Protein AF-A0A7S0RAY7-F1 (afdb_monomer)

Structure (mmCIF, N/CA/C/O backbone):
data_AF-A0A7S0RAY7-F1
#
_entry.id   AF-A0A7S0RAY7-F1
#
loop_
_atom_site.group_PDB
_atom_site.id
_atom_site.type_symbol
_atom_site.label_atom_id
_atom_site.label_alt_id
_atom_site.label_comp_id
_atom_site.label_asym_id
_atom_site.label_entity_id
_atom_site.label_seq_id
_atom_site.pdbx_PDB_ins_code
_atom_site.Cartn_x
_atom_site.Cartn_y
_atom_site.Cartn_z
_atom_site.occupancy
_atom_site.B_iso_or_equiv
_atom_site.auth_seq_id
_atom_site.auth_comp_id
_atom_site.auth_asym_id
_atom_site.auth_atom_id
_atom_site.pdbx_PDB_model_num
ATOM 1 N N . GLY A 1 1 ? -8.562 15.386 4.042 1.00 76.25 1 GLY A N 1
ATOM 2 C CA . GLY A 1 1 ? -8.161 14.628 5.245 1.00 76.25 1 GLY A CA 1
ATOM 3 C C . GLY A 1 1 ? -8.733 13.225 5.187 1.00 76.25 1 GLY A C 1
ATOM 4 O O . GLY A 1 1 ? -9.331 12.887 4.173 1.00 76.25 1 GLY A O 1
ATOM 5 N N . LEU A 1 2 ? -8.539 12.432 6.242 1.00 87.31 2 LEU A N 1
ATOM 6 C CA . LEU A 1 2 ? -9.214 11.147 6.458 1.00 87.31 2 LEU A CA 1
ATOM 7 C C . LEU A 1 2 ? -10.083 11.242 7.711 1.00 87.31 2 LEU A C 1
ATOM 9 O O . LEU A 1 2 ? -9.710 11.943 8.651 1.00 87.31 2 LEU A O 1
ATOM 13 N N . LEU A 1 3 ? -11.210 10.535 7.711 1.00 88.69 3 LEU A N 1
ATOM 14 C CA . LEU A 1 3 ? -12.043 10.339 8.892 1.00 88.69 3 LEU A CA 1
ATOM 15 C C . LEU A 1 3 ? -11.768 8.942 9.449 1.00 88.69 3 LEU A C 1
ATOM 17 O O . LEU A 1 3 ? -11.933 7.959 8.731 1.00 88.69 3 LEU A O 1
ATOM 21 N N . TRP A 1 4 ? -11.367 8.876 10.716 1.00 89.62 4 TRP A N 1
ATOM 22 C CA . TRP A 1 4 ? -11.160 7.626 11.441 1.00 89.62 4 TRP A CA 1
ATOM 23 C C . TRP A 1 4 ? -12.366 7.343 12.327 1.00 89.62 4 TRP A C 1
ATOM 25 O O . TRP A 1 4 ? -12.906 8.252 12.958 1.00 89.62 4 TRP A O 1
ATOM 35 N N . ILE A 1 5 ? -12.792 6.084 12.353 1.00 89.62 5 ILE A N 1
ATOM 36 C CA . ILE A 1 5 ? -13.942 5.618 13.126 1.00 89.62 5 ILE A CA 1
ATOM 37 C C . ILE A 1 5 ? -13.470 4.434 13.958 1.00 89.62 5 ILE A C 1
ATOM 39 O O . ILE A 1 5 ? -12.805 3.550 13.426 1.00 89.62 5 ILE A O 1
ATOM 43 N N . TRP A 1 6 ? -13.828 4.417 15.241 1.00 90.50 6 TRP A N 1
ATOM 44 C CA . TRP A 1 6 ? -13.665 3.250 16.104 1.00 90.50 6 TRP A CA 1
ATOM 45 C C . TRP A 1 6 ? -14.938 2.395 16.020 1.00 90.50 6 TRP A C 1
ATOM 47 O O . TRP A 1 6 ? -15.969 2.814 16.548 1.00 90.50 6 TRP A O 1
ATOM 57 N N . PRO A 1 7 ? -14.928 1.243 15.325 1.00 88.00 7 PRO A N 1
ATOM 58 C CA . PRO A 1 7 ? -16.149 0.520 14.973 1.00 88.00 7 PRO A CA 1
ATOM 59 C C . PRO A 1 7 ? -16.568 -0.497 16.047 1.00 88.00 7 PRO A C 1
ATOM 61 O O . PRO A 1 7 ? -17.152 -1.530 15.731 1.00 88.00 7 PRO A O 1
ATOM 64 N N . GLU A 1 8 ? -16.258 -0.231 17.315 1.00 89.44 8 GLU A N 1
ATOM 65 C CA . GLU A 1 8 ? -16.590 -1.117 18.429 1.00 89.44 8 GLU A CA 1
ATOM 66 C C . GLU A 1 8 ? -17.695 -0.491 19.294 1.00 89.44 8 GLU A C 1
ATOM 68 O O . GLU A 1 8 ? -17.523 0.624 19.794 1.00 89.44 8 GLU A O 1
ATOM 73 N N . PRO A 1 9 ? -18.832 -1.179 19.490 1.00 86.31 9 PRO A N 1
ATOM 74 C CA . PRO A 1 9 ? -19.931 -0.682 20.307 1.00 86.31 9 PRO A CA 1
ATOM 75 C C . PRO A 1 9 ? -19.810 -1.148 21.770 1.00 86.31 9 PRO A C 1
ATOM 77 O O . PRO A 1 9 ? -20.756 -1.715 22.317 1.00 86.31 9 PRO A O 1
ATOM 80 N N . ALA A 1 10 ? -18.661 -0.939 22.421 1.00 91.56 10 ALA A N 1
ATOM 81 C CA . ALA A 1 10 ? -18.489 -1.235 23.845 1.00 91.56 10 ALA A CA 1
ATOM 82 C C . ALA A 1 10 ? -18.584 0.043 24.695 1.00 91.56 10 ALA A C 1
ATOM 84 O O . ALA A 1 10 ? -18.244 1.141 24.257 1.00 91.56 10 ALA A O 1
ATOM 85 N N . ALA A 1 11 ? -19.007 -0.093 25.957 1.00 90.12 11 ALA A N 1
ATOM 86 C CA . ALA A 1 11 ? -19.141 1.046 26.875 1.00 90.12 11 ALA A CA 1
ATOM 87 C C . ALA A 1 11 ? -17.826 1.835 27.052 1.00 90.12 11 ALA A C 1
ATOM 89 O O . ALA A 1 11 ? -17.847 3.037 27.303 1.00 90.12 11 ALA A O 1
ATOM 90 N N . GLN A 1 12 ? -16.683 1.161 26.899 1.00 91.00 12 GLN A N 1
ATOM 91 C CA . GLN A 1 12 ? -15.349 1.749 27.037 1.00 91.00 12 GLN A CA 1
ATOM 92 C C . GLN A 1 12 ? -14.777 2.270 25.707 1.00 91.00 12 GLN A C 1
ATOM 94 O O . GLN A 1 12 ? -13.745 2.939 25.713 1.00 91.00 12 GLN A O 1
ATOM 99 N N . SER A 1 13 ? -15.437 2.019 24.571 1.00 91.94 13 SER A N 1
ATOM 100 C CA . SER A 1 13 ? -14.885 2.288 23.239 1.00 91.94 13 SER A CA 1
ATOM 101 C C . SER A 1 13 ? -14.572 3.761 22.998 1.00 91.94 13 SER A C 1
ATOM 103 O O . SER A 1 13 ? -13.572 4.059 22.363 1.00 91.94 13 SER A O 1
ATOM 105 N N . ALA A 1 14 ? -15.354 4.696 23.548 1.00 89.75 14 ALA A N 1
ATOM 106 C CA . ALA A 1 14 ? -15.057 6.125 23.420 1.00 89.75 14 ALA A CA 1
ATOM 107 C C . ALA A 1 14 ? -13.733 6.510 24.105 1.00 89.75 14 ALA A C 1
ATOM 109 O O . ALA A 1 14 ? -12.926 7.237 23.528 1.00 89.75 14 ALA A O 1
ATOM 110 N N . ALA A 1 15 ? -13.488 5.989 25.312 1.00 92.50 15 ALA A N 1
ATOM 111 C CA . ALA A 1 15 ? -12.253 6.242 26.047 1.00 92.50 15 ALA A CA 1
ATOM 112 C C . ALA A 1 15 ? -11.048 5.580 25.360 1.00 92.50 15 ALA A C 1
ATOM 114 O O . ALA A 1 15 ? -10.004 6.212 25.213 1.00 92.50 15 ALA A O 1
ATOM 115 N N . ILE A 1 16 ? -11.210 4.339 24.884 1.00 91.62 16 ILE A N 1
ATOM 116 C CA . ILE A 1 16 ? -10.169 3.622 24.135 1.00 91.62 16 ILE A CA 1
ATOM 117 C C . ILE A 1 16 ? -9.856 4.354 22.828 1.00 91.62 16 ILE A C 1
ATOM 119 O O . ILE A 1 16 ? -8.690 4.611 22.547 1.00 91.62 16 ILE A O 1
ATOM 123 N N . ALA A 1 17 ? -10.870 4.757 22.060 1.00 91.12 17 ALA A N 1
ATOM 124 C CA . ALA A 1 17 ? -10.696 5.499 20.814 1.00 91.12 17 ALA A CA 1
ATOM 125 C C . ALA A 1 17 ? -9.976 6.835 21.032 1.00 91.12 17 ALA A C 1
ATOM 127 O O . ALA A 1 17 ? -9.128 7.210 20.232 1.00 91.12 17 ALA A O 1
ATOM 128 N N . GLN A 1 18 ? -10.285 7.542 22.123 1.00 90.31 18 GLN A N 1
ATOM 129 C CA . GLN A 1 18 ? -9.621 8.798 22.466 1.00 90.31 18 GLN A CA 1
ATOM 130 C C . GLN A 1 18 ? -8.158 8.595 22.888 1.00 90.31 18 GLN A C 1
ATOM 132 O O . GLN A 1 18 ? -7.320 9.452 22.612 1.00 90.31 18 GLN A O 1
ATOM 137 N N . ALA A 1 19 ? -7.852 7.483 23.558 1.00 91.19 19 ALA A N 1
ATOM 138 C CA . ALA A 1 19 ? -6.495 7.132 23.970 1.00 91.19 19 ALA A CA 1
ATOM 139 C C . ALA A 1 19 ? -5.667 6.489 22.844 1.00 91.19 19 ALA A C 1
ATOM 141 O O . ALA A 1 19 ? -4.438 6.510 22.901 1.00 91.19 19 ALA A O 1
ATOM 142 N N . THR A 1 20 ? -6.321 5.914 21.833 1.00 88.00 20 THR A N 1
ATOM 143 C CA . THR A 1 20 ? -5.649 5.232 20.729 1.00 88.00 20 THR A CA 1
ATOM 144 C C . THR A 1 20 ? -5.202 6.255 19.688 1.00 88.00 20 THR A C 1
ATOM 146 O O . THR A 1 20 ? -6.042 6.950 19.110 1.00 88.00 20 THR A O 1
ATOM 149 N N . PRO A 1 21 ? -3.894 6.373 19.410 1.00 85.38 21 PRO A N 1
ATOM 150 C CA . PRO A 1 21 ? -3.426 7.251 18.352 1.00 85.38 21 PRO A CA 1
ATOM 151 C C . PRO A 1 21 ? -3.942 6.760 16.996 1.00 85.38 21 PRO A C 1
ATOM 153 O O . PRO A 1 21 ? -3.983 5.560 16.721 1.00 85.38 21 PRO A O 1
ATOM 156 N N . VAL A 1 22 ? -4.308 7.697 16.121 1.00 82.88 22 VAL A N 1
ATOM 157 C CA . VAL A 1 22 ? -4.545 7.353 14.716 1.00 82.88 22 VAL A CA 1
ATOM 158 C C . VAL A 1 22 ? -3.245 6.813 14.112 1.00 82.88 22 VAL A C 1
ATOM 160 O O . VAL A 1 22 ? -2.180 7.350 14.431 1.00 82.88 22 VAL A O 1
ATOM 163 N N . PRO A 1 23 ? -3.305 5.786 13.243 1.00 77.56 23 PRO A N 1
ATOM 164 C CA . PRO A 1 23 ? -2.115 5.249 12.598 1.00 77.56 23 PRO A CA 1
ATOM 165 C C . PRO A 1 23 ? -1.294 6.360 11.951 1.00 77.56 23 PRO A C 1
ATOM 167 O O . PRO A 1 23 ? -1.857 7.214 11.252 1.00 77.56 23 PRO A O 1
ATOM 170 N N . GLU A 1 24 ? 0.019 6.346 12.187 1.00 70.75 24 GLU A N 1
ATOM 171 C CA . GLU A 1 24 ? 0.921 7.356 11.645 1.00 70.75 24 GLU A CA 1
ATOM 172 C C . GLU A 1 24 ? 0.758 7.414 10.125 1.00 70.75 24 GLU A C 1
ATOM 174 O O . GLU A 1 24 ? 0.835 6.410 9.417 1.00 70.75 24 GLU A O 1
ATOM 179 N N . GLN A 1 25 ? 0.444 8.608 9.632 1.00 69.94 25 GLN A N 1
ATOM 180 C CA . GLN A 1 25 ? 0.327 8.863 8.209 1.00 69.94 25 GLN A CA 1
ATOM 181 C C . GLN A 1 25 ? 1.599 9.565 7.745 1.00 69.94 25 GLN A C 1
ATOM 183 O O . GLN A 1 25 ? 2.096 10.445 8.452 1.00 69.94 25 GLN A O 1
ATOM 188 N N . PRO A 1 26 ? 2.079 9.275 6.527 1.00 65.94 26 PRO A N 1
ATOM 189 C CA . PRO A 1 26 ? 3.149 10.053 5.932 1.00 65.94 26 PRO A CA 1
ATOM 190 C C . PRO A 1 26 ? 2.774 11.528 5.917 1.00 65.94 26 PRO A C 1
ATOM 192 O O . PRO A 1 26 ? 1.608 11.878 5.700 1.00 65.94 26 PRO A O 1
ATOM 195 N N .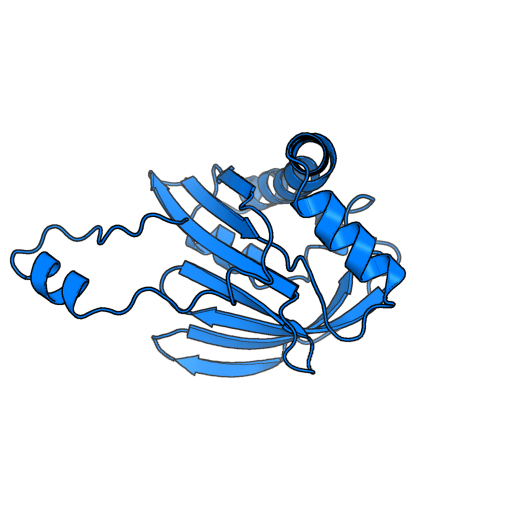 ASP A 1 27 ? 3.790 12.372 6.087 1.00 68.62 27 ASP A N 1
ATOM 196 C CA . ASP A 1 27 ? 3.701 13.825 5.997 1.00 68.62 27 ASP A CA 1
ATOM 197 C C . ASP A 1 27 ? 2.746 14.253 4.868 1.00 68.62 27 ASP A C 1
ATOM 199 O O . ASP A 1 27 ? 3.000 14.035 3.678 1.00 68.62 27 ASP A O 1
ATOM 203 N N . HIS A 1 28 ? 1.623 14.857 5.263 1.00 63.44 28 HIS A N 1
ATOM 204 C CA . HIS A 1 28 ? 0.542 15.249 4.364 1.00 63.44 28 HIS A CA 1
ATOM 205 C C . HIS A 1 28 ? 1.000 16.253 3.299 1.00 63.44 28 HIS A C 1
ATOM 207 O O . HIS A 1 28 ? 0.367 16.353 2.251 1.00 63.44 28 HIS A O 1
ATOM 213 N N . THR A 1 29 ? 2.104 16.970 3.535 1.00 62.91 29 THR A N 1
ATOM 214 C CA . THR A 1 29 ? 2.690 17.907 2.566 1.00 62.91 29 THR A CA 1
ATOM 215 C C . THR A 1 29 ? 3.449 17.200 1.440 1.00 62.91 29 THR A C 1
ATOM 217 O O . THR A 1 29 ? 3.660 17.774 0.371 1.00 62.91 29 THR A O 1
ATOM 220 N N . LYS A 1 30 ? 3.829 15.935 1.650 1.00 70.88 30 LYS A N 1
ATOM 221 C CA . LYS A 1 30 ? 4.599 15.108 0.708 1.00 70.88 30 LYS A CA 1
ATOM 222 C C . LYS A 1 30 ? 3.761 14.001 0.081 1.00 70.88 30 LYS A C 1
ATOM 224 O O . LYS A 1 30 ? 4.298 13.155 -0.636 1.00 70.88 30 LYS A O 1
ATOM 229 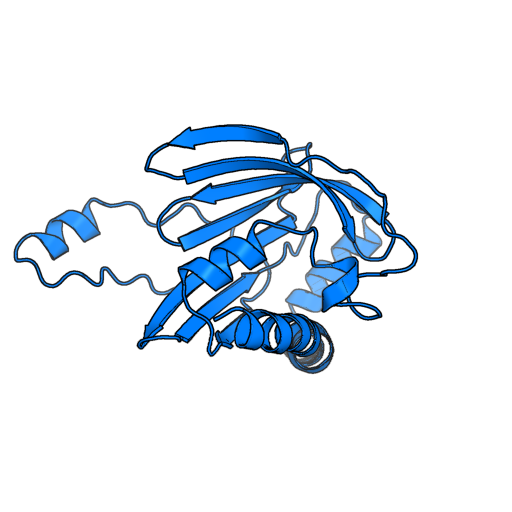N N . ARG A 1 31 ? 2.450 14.004 0.330 1.00 81.50 31 ARG A N 1
ATOM 230 C CA . ARG A 1 31 ? 1.510 12.986 -0.136 1.00 81.50 31 ARG A CA 1
ATOM 231 C C . ARG A 1 31 ? 0.456 13.578 -1.066 1.00 81.50 31 ARG A C 1
ATOM 233 O O . ARG A 1 31 ? 0.045 14.725 -0.920 1.00 81.50 31 ARG A O 1
ATOM 240 N N . GLY A 1 32 ? 0.045 12.788 -2.050 1.00 84.81 32 GLY A N 1
ATOM 241 C CA . GLY A 1 32 ? -0.962 13.160 -3.030 1.00 84.81 32 GLY A CA 1
ATOM 242 C C . GLY A 1 32 ? -2.381 13.021 -2.486 1.00 84.81 32 GLY A C 1
ATOM 243 O O . GLY A 1 32 ? -2.586 12.674 -1.314 1.00 84.81 32 GLY A O 1
ATOM 244 N N . PRO A 1 33 ? -3.388 13.262 -3.340 1.00 87.56 33 PRO A N 1
ATOM 245 C CA . PRO A 1 33 ? -4.764 12.921 -3.009 1.00 87.56 33 PRO A CA 1
ATOM 246 C C . PRO A 1 33 ? -4.914 11.415 -2.751 1.00 87.56 33 PRO A C 1
ATOM 248 O O . PRO A 1 33 ? -4.053 10.603 -3.105 1.00 87.56 33 PRO A O 1
ATOM 251 N N . TRP A 1 34 ? -6.021 11.054 -2.107 1.00 89.88 34 TRP A N 1
ATOM 252 C CA . TRP A 1 34 ? -6.413 9.661 -1.942 1.00 89.88 34 TRP A CA 1
ATOM 253 C C . TRP A 1 34 ? -7.212 9.188 -3.150 1.00 89.88 34 TRP A C 1
ATOM 255 O O . TRP A 1 34 ? -8.218 9.793 -3.518 1.00 89.88 34 TRP A O 1
ATOM 265 N N . PHE A 1 35 ? -6.790 8.066 -3.709 1.00 92.00 35 PHE A N 1
ATOM 266 C CA . PHE A 1 35 ? -7.636 7.197 -4.503 1.00 92.00 35 PHE A CA 1
ATOM 267 C C . PHE A 1 35 ? -8.437 6.302 -3.557 1.00 92.00 35 PHE A C 1
ATOM 269 O O . PHE A 1 35 ? -7.864 5.760 -2.615 1.00 92.00 35 PHE A O 1
ATOM 276 N N . ILE A 1 36 ? -9.744 6.165 -3.783 1.00 94.31 36 ILE A N 1
ATOM 277 C CA . ILE A 1 36 ? -10.638 5.383 -2.920 1.00 94.31 36 ILE A CA 1
ATOM 278 C C . ILE A 1 36 ? -11.556 4.547 -3.802 1.00 94.31 36 ILE A C 1
ATOM 280 O O . ILE A 1 36 ? -12.178 5.091 -4.717 1.00 94.31 36 ILE A O 1
ATOM 284 N N . ARG A 1 37 ? -11.665 3.248 -3.518 1.00 94.31 37 ARG A N 1
ATOM 285 C CA . ARG A 1 37 ? -12.573 2.343 -4.230 1.00 94.31 37 ARG A CA 1
ATOM 286 C C . ARG A 1 37 ? -13.065 1.221 -3.323 1.00 94.31 37 ARG A C 1
ATOM 288 O O . ARG A 1 37 ? -12.282 0.641 -2.578 1.00 94.31 37 ARG A O 1
ATOM 295 N N . ASP A 1 38 ? -14.352 0.909 -3.423 1.00 95.81 38 ASP A N 1
ATOM 296 C CA . ASP A 1 38 ? -14.927 -0.298 -2.827 1.00 95.81 38 ASP A CA 1
ATOM 297 C C . ASP A 1 38 ? -14.739 -1.476 -3.786 1.00 95.81 38 ASP A C 1
ATOM 299 O O . ASP A 1 38 ? -15.021 -1.364 -4.982 1.00 95.81 38 ASP A O 1
ATOM 303 N N . LEU A 1 39 ? -14.252 -2.593 -3.253 1.00 94.75 39 LEU A N 1
ATOM 304 C CA . LEU A 1 39 ? -13.946 -3.813 -3.986 1.00 94.75 39 LEU A CA 1
ATOM 305 C C . LEU A 1 39 ? -14.744 -4.988 -3.397 1.00 94.75 39 LEU A C 1
ATOM 307 O O . LEU A 1 39 ? -14.861 -5.076 -2.170 1.00 94.75 39 LEU A O 1
ATOM 311 N N . PRO A 1 40 ? -15.270 -5.897 -4.238 1.00 94.69 40 PRO A N 1
ATOM 312 C CA . PRO A 1 40 ? -15.915 -7.137 -3.808 1.00 94.69 40 PRO A CA 1
ATOM 313 C C . PRO A 1 40 ? -14.861 -8.191 -3.438 1.00 94.69 40 PRO A C 1
ATOM 315 O O . PRO A 1 40 ? -14.792 -9.244 -4.060 1.00 94.69 40 PRO A O 1
ATOM 318 N N . VAL A 1 41 ? -13.987 -7.842 -2.495 1.00 95.00 41 VAL A N 1
ATOM 319 C CA . VAL A 1 41 ? -12.896 -8.684 -2.000 1.00 95.00 41 VAL A CA 1
ATOM 320 C C . VAL A 1 41 ? -12.893 -8.589 -0.479 1.00 95.00 41 VAL A C 1
ATOM 322 O O . VAL A 1 41 ? -13.043 -7.497 0.093 1.00 95.00 41 VAL A O 1
ATOM 325 N N . ARG A 1 42 ? -12.735 -9.725 0.195 1.00 95.38 42 ARG A N 1
ATOM 326 C CA . ARG A 1 42 ? -12.577 -9.801 1.644 1.00 95.38 42 ARG A CA 1
ATOM 327 C C . ARG A 1 42 ? -11.336 -9.042 2.105 1.00 95.38 42 ARG A C 1
ATOM 329 O O . ARG A 1 42 ? -10.364 -8.855 1.379 1.00 95.38 42 ARG A O 1
ATOM 336 N N . PHE A 1 43 ? -11.391 -8.587 3.350 1.00 95.00 43 PHE A N 1
ATOM 337 C CA . PHE A 1 43 ? -10.343 -7.758 3.933 1.00 95.00 43 PHE A CA 1
ATOM 338 C C . PHE A 1 43 ? -8.989 -8.475 3.967 1.00 95.00 43 PHE A C 1
ATOM 340 O O . PHE A 1 43 ? -7.984 -7.905 3.555 1.00 95.00 43 PHE A O 1
ATOM 347 N N . ASP A 1 44 ? -8.979 -9.722 4.428 1.00 94.00 44 ASP A N 1
ATOM 348 C CA . ASP A 1 44 ? -7.791 -10.565 4.530 1.00 94.00 44 ASP A CA 1
ATOM 349 C C . ASP A 1 44 ? -7.171 -10.826 3.155 1.00 94.00 44 ASP A C 1
ATOM 351 O O . ASP A 1 44 ? -6.001 -10.512 2.944 1.00 94.00 44 ASP A O 1
ATOM 355 N N . THR A 1 45 ? -7.980 -11.262 2.188 1.00 95.25 45 THR A N 1
ATOM 356 C CA . THR A 1 45 ? -7.546 -11.4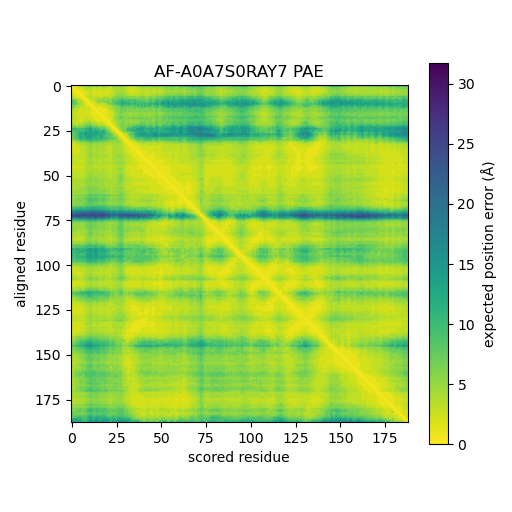95 0.803 1.00 95.25 45 THR A CA 1
ATOM 357 C C . THR A 1 45 ? -6.976 -10.234 0.148 1.00 95.25 45 THR A C 1
ATOM 359 O O . THR A 1 45 ? -5.950 -10.286 -0.534 1.00 95.25 45 THR A O 1
ATOM 362 N N . LEU A 1 46 ? -7.604 -9.073 0.371 1.00 95.25 46 LEU A N 1
ATOM 363 C CA . LEU A 1 46 ? -7.117 -7.807 -0.171 1.00 95.25 46 LEU A CA 1
ATOM 364 C C . LEU A 1 46 ? -5.804 -7.363 0.488 1.00 95.25 46 LEU A C 1
ATOM 366 O O . LEU A 1 46 ? -4.918 -6.875 -0.210 1.00 95.25 46 LEU A O 1
ATOM 370 N N . VAL A 1 47 ? -5.652 -7.529 1.806 1.00 95.00 47 VAL A N 1
ATOM 371 C CA . VAL A 1 47 ? -4.389 -7.223 2.495 1.00 95.00 47 VAL A CA 1
ATOM 372 C C . VAL A 1 47 ? -3.269 -8.130 1.987 1.00 95.00 47 VAL A C 1
ATOM 374 O O . VAL A 1 47 ? -2.208 -7.611 1.647 1.00 95.00 47 VAL A O 1
ATOM 377 N N . GLU A 1 48 ? -3.507 -9.439 1.861 1.00 93.56 48 GLU A N 1
ATOM 378 C CA . GLU A 1 48 ? -2.532 -10.400 1.320 1.00 93.56 48 GLU A CA 1
ATOM 379 C C . GLU A 1 48 ? -2.080 -10.033 -0.099 1.00 93.56 48 GLU A C 1
ATOM 381 O O . GLU A 1 48 ? -0.881 -9.998 -0.383 1.00 93.56 48 GLU A O 1
ATOM 386 N N . ASN A 1 49 ? -3.025 -9.683 -0.976 1.00 94.19 49 ASN A N 1
ATOM 387 C CA . ASN A 1 49 ? -2.716 -9.198 -2.319 1.00 94.19 49 ASN A CA 1
ATOM 388 C C . ASN A 1 49 ? -1.834 -7.943 -2.270 1.00 94.19 49 ASN A C 1
ATOM 390 O O . ASN A 1 49 ? -0.795 -7.876 -2.926 1.00 94.19 49 ASN A O 1
ATOM 394 N N . VAL A 1 50 ? -2.222 -6.965 -1.455 1.00 93.88 50 VAL A N 1
ATOM 395 C CA . VAL A 1 50 ? -1.568 -5.661 -1.384 1.00 93.88 50 VAL A CA 1
ATOM 396 C C . VAL A 1 50 ? -0.148 -5.729 -0.812 1.00 93.88 50 VAL A C 1
ATOM 398 O O . VAL A 1 50 ? 0.697 -4.932 -1.224 1.00 93.88 50 VAL A O 1
ATOM 401 N N . VAL A 1 51 ? 0.151 -6.638 0.120 1.00 93.62 51 VAL A N 1
ATOM 402 C CA . VAL A 1 51 ? 1.507 -6.784 0.691 1.00 93.62 51 VAL A CA 1
ATOM 403 C C . VAL A 1 51 ? 2.450 -7.602 -0.192 1.00 93.62 51 VAL A C 1
ATOM 405 O O . VAL A 1 51 ? 3.668 -7.533 -0.011 1.00 93.62 51 VAL A O 1
ATOM 408 N N . ASP A 1 52 ? 1.924 -8.347 -1.167 1.00 91.12 52 ASP A N 1
ATOM 409 C CA . ASP A 1 52 ? 2.721 -9.167 -2.072 1.00 91.12 52 ASP A CA 1
ATOM 410 C C . ASP A 1 52 ? 2.829 -8.559 -3.479 1.00 91.12 52 ASP A C 1
ATOM 412 O O . ASP A 1 52 ? 2.056 -8.919 -4.360 1.00 91.12 52 ASP A O 1
ATOM 416 N N . PRO A 1 53 ? 3.855 -7.751 -3.806 1.00 89.50 53 PRO A N 1
ATOM 417 C CA . PRO A 1 53 ? 3.997 -7.176 -5.146 1.00 89.50 53 PRO A CA 1
ATOM 418 C C . PRO A 1 53 ? 4.361 -8.199 -6.249 1.00 89.50 53 PRO A C 1
ATOM 420 O O . PRO A 1 53 ? 4.683 -7.801 -7.372 1.00 89.50 53 PRO A O 1
ATOM 423 N N . SER A 1 54 ? 4.339 -9.511 -5.969 1.00 87.88 54 SER A N 1
ATOM 424 C CA . SER A 1 54 ? 4.692 -10.564 -6.935 1.00 87.88 54 SER A CA 1
ATOM 425 C C . SER A 1 54 ? 3.665 -10.673 -8.048 1.00 87.88 54 SER A C 1
ATOM 427 O O . SER A 1 54 ? 4.018 -11.012 -9.178 1.00 87.88 54 SER A O 1
ATOM 429 N N . HIS A 1 55 ? 2.411 -10.348 -7.731 1.00 90.00 55 HIS A N 1
ATOM 430 C CA . HIS A 1 55 ? 1.302 -10.391 -8.667 1.00 90.00 55 HIS A CA 1
ATOM 431 C C . HIS A 1 55 ? 1.406 -9.271 -9.709 1.00 90.00 55 HIS A C 1
ATOM 433 O O . HIS A 1 55 ? 0.944 -9.448 -10.835 1.00 90.00 55 HIS A O 1
ATOM 439 N N . VAL A 1 56 ? 2.066 -8.149 -9.388 1.00 90.31 56 VAL A N 1
ATOM 440 C CA . VAL A 1 56 ? 2.065 -6.916 -10.197 1.00 90.31 56 VAL A CA 1
ATOM 441 C C . VAL A 1 56 ? 2.424 -7.147 -11.673 1.00 90.31 56 VAL A C 1
ATOM 443 O O . VAL A 1 56 ? 1.703 -6.648 -12.543 1.00 90.31 56 VAL A O 1
ATOM 446 N N . PRO A 1 57 ? 3.494 -7.891 -12.033 1.00 89.38 57 PRO A N 1
ATOM 447 C CA . PRO A 1 57 ? 3.827 -8.150 -13.433 1.00 89.38 57 PRO A CA 1
ATOM 448 C C . PRO A 1 57 ? 2.746 -8.907 -14.210 1.00 89.38 57 PRO A C 1
ATOM 450 O O . PRO A 1 57 ? 2.669 -8.744 -15.432 1.00 89.38 57 PRO A O 1
ATOM 453 N N . PHE A 1 58 ? 1.950 -9.723 -13.517 1.00 90.06 58 PHE A N 1
ATOM 454 C CA . PHE A 1 58 ? 0.931 -10.598 -14.084 1.00 90.06 58 PHE A CA 1
ATOM 455 C C . PHE A 1 58 ? -0.437 -9.907 -14.109 1.00 90.06 58 PHE A C 1
ATOM 457 O O . PHE A 1 58 ? -0.991 -9.726 -15.194 1.00 90.06 58 PHE A O 1
ATOM 464 N N . ALA A 1 59 ? -0.911 -9.445 -12.949 1.00 91.69 59 ALA A N 1
ATOM 465 C CA . ALA A 1 59 ? -2.196 -8.772 -12.746 1.00 91.69 59 ALA A CA 1
ATOM 466 C C . ALA A 1 59 ? -2.321 -7.473 -13.546 1.00 91.69 59 ALA A C 1
ATOM 468 O O . ALA A 1 59 ? -3.365 -7.170 -14.115 1.00 91.69 59 ALA A O 1
ATOM 469 N N . HIS A 1 60 ? -1.227 -6.710 -13.620 1.00 91.44 60 HIS A N 1
ATOM 470 C CA . HIS A 1 60 ? -1.212 -5.370 -14.212 1.00 91.44 60 HIS A CA 1
ATOM 471 C C . HIS A 1 60 ? -0.309 -5.301 -15.439 1.00 91.44 60 HIS A C 1
ATOM 473 O O . HIS A 1 60 ? 0.343 -4.278 -15.695 1.00 91.44 60 HIS A O 1
ATOM 479 N N . HIS A 1 61 ? -0.208 -6.405 -16.183 1.00 90.62 61 HIS A N 1
ATOM 480 C CA . HIS A 1 61 ? 0.602 -6.457 -17.391 1.00 90.62 61 HIS A CA 1
ATOM 481 C C . HIS A 1 61 ? 0.175 -5.384 -18.401 1.00 90.62 61 HIS A C 1
ATOM 483 O O . HIS A 1 61 ? -0.982 -5.330 -18.801 1.00 90.62 61 HIS A O 1
ATOM 489 N N . GLY A 1 62 ? 1.128 -4.562 -18.845 1.00 89.00 62 GLY A N 1
ATOM 490 C CA . GLY A 1 62 ? 0.870 -3.487 -19.809 1.00 89.00 62 GLY A CA 1
ATOM 491 C C . GLY A 1 62 ? 0.380 -2.182 -19.175 1.00 89.00 62 GLY A C 1
ATOM 492 O O . GLY A 1 62 ? 0.289 -1.181 -19.877 1.00 89.00 62 GLY A O 1
ATOM 493 N N . ILE A 1 63 ? 0.138 -2.172 -17.858 1.00 89.50 63 ILE A N 1
ATOM 494 C CA . ILE A 1 63 ? -0.249 -0.981 -17.090 1.00 89.50 63 ILE A CA 1
ATOM 495 C C . ILE A 1 63 ? 0.910 -0.574 -16.169 1.00 89.50 63 ILE A C 1
ATOM 497 O O . ILE A 1 63 ? 1.679 0.338 -16.475 1.00 89.50 63 ILE A O 1
ATOM 501 N N . GLN A 1 64 ? 1.089 -1.290 -15.055 1.00 88.06 64 GLN A N 1
ATOM 502 C CA . GLN A 1 64 ? 2.148 -1.034 -14.068 1.00 88.06 64 GLN A CA 1
ATOM 503 C C . GLN A 1 64 ? 3.236 -2.118 -14.085 1.00 88.06 64 GLN A C 1
ATOM 505 O O . GLN A 1 64 ? 4.393 -1.854 -13.731 1.00 88.06 64 GLN A O 1
ATOM 510 N N . GLY A 1 65 ? 2.875 -3.321 -14.533 1.00 87.44 65 GLY A N 1
ATOM 511 C CA . GLY A 1 65 ? 3.722 -4.502 -14.568 1.00 87.44 65 GLY A CA 1
ATOM 512 C C . GLY A 1 65 ? 4.065 -4.969 -15.983 1.00 87.44 65 GLY A C 1
ATOM 513 O O . GLY A 1 65 ? 3.450 -4.582 -16.979 1.00 87.44 65 GLY A O 1
ATOM 514 N N . ASN A 1 66 ? 5.070 -5.840 -16.086 1.00 88.50 66 ASN A N 1
ATOM 515 C CA . ASN A 1 66 ? 5.418 -6.504 -17.338 1.00 88.50 66 ASN A CA 1
ATOM 516 C C . ASN A 1 66 ? 5.803 -7.974 -17.098 1.00 88.50 66 ASN A C 1
ATOM 518 O O . ASN A 1 66 ? 6.945 -8.251 -16.736 1.00 88.50 66 ASN A O 1
ATOM 522 N N . ARG A 1 67 ? 4.869 -8.903 -17.356 1.00 89.19 67 ARG A N 1
ATOM 523 C CA . ARG A 1 67 ? 5.067 -10.362 -17.273 1.00 89.19 67 ARG A CA 1
ATOM 524 C C . ARG A 1 67 ? 6.289 -10.896 -18.035 1.00 89.19 67 ARG A C 1
ATOM 526 O O . ARG A 1 67 ? 6.865 -11.892 -17.624 1.00 89.19 67 ARG A O 1
ATOM 533 N N . ASN A 1 68 ? 6.745 -10.207 -19.085 1.00 88.75 68 ASN A N 1
ATOM 534 C CA . ASN A 1 68 ? 7.925 -10.613 -19.861 1.00 88.75 68 ASN A CA 1
ATOM 535 C C . ASN A 1 68 ? 9.253 -10.175 -19.217 1.00 88.75 68 ASN A C 1
ATOM 537 O O . ASN A 1 68 ? 10.321 -10.519 -19.711 1.00 88.75 68 ASN A O 1
ATOM 541 N N . LYS A 1 69 ? 9.204 -9.375 -18.144 1.00 81.94 69 LYS A N 1
ATOM 542 C CA . LYS A 1 69 ? 10.373 -8.880 -17.394 1.00 81.94 69 LYS A CA 1
ATOM 543 C C . LYS A 1 69 ? 10.382 -9.377 -15.945 1.00 81.94 69 LYS A C 1
ATOM 545 O O . LYS A 1 69 ? 10.973 -8.740 -15.073 1.00 81.94 69 LYS A O 1
ATOM 550 N N . VAL A 1 70 ? 9.703 -10.490 -15.677 1.00 79.38 70 VAL A N 1
ATOM 551 C CA . VAL A 1 70 ? 9.688 -11.112 -14.350 1.00 79.38 70 VAL A CA 1
ATOM 552 C C . VAL A 1 70 ? 11.078 -11.653 -14.045 1.00 79.38 70 VAL A C 1
ATOM 554 O O . VAL A 1 70 ? 11.701 -12.304 -14.879 1.00 79.38 70 VAL A O 1
ATOM 557 N N . THR A 1 71 ? 11.574 -11.367 -12.844 1.00 71.12 71 THR A N 1
ATOM 558 C CA . THR A 1 71 ? 12.775 -12.025 -12.324 1.00 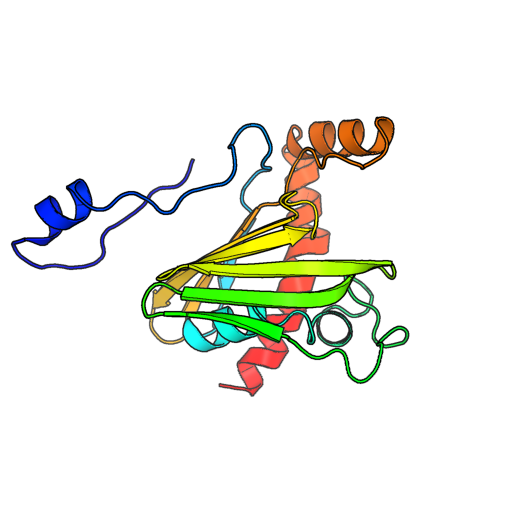71.12 71 THR A CA 1
ATOM 559 C C . THR A 1 71 ? 12.317 -13.238 -11.517 1.00 71.12 71 THR A C 1
ATOM 561 O O . THR A 1 71 ? 11.582 -13.043 -10.548 1.00 71.12 71 THR A O 1
ATOM 564 N N . PRO A 1 72 ? 12.685 -14.471 -11.908 1.00 65.69 72 PRO A N 1
ATOM 565 C CA . PRO A 1 72 ? 12.387 -15.659 -11.115 1.00 65.69 72 PRO A CA 1
ATOM 566 C C . PRO A 1 72 ? 13.038 -15.564 -9.727 1.00 65.69 72 PRO A C 1
ATOM 568 O O . PRO A 1 72 ? 14.134 -15.021 -9.605 1.00 65.69 72 PRO A O 1
ATOM 571 N N . ASN A 1 73 ? 12.392 -16.134 -8.706 1.00 56.50 73 ASN A N 1
ATOM 572 C CA . ASN A 1 73 ? 12.961 -16.360 -7.369 1.00 56.50 73 ASN A CA 1
ATOM 573 C C . ASN A 1 73 ? 13.400 -15.110 -6.586 1.00 56.50 73 ASN A C 1
ATOM 575 O O . ASN A 1 73 ? 14.468 -15.103 -5.978 1.00 56.50 73 ASN A O 1
ATOM 579 N N . VAL A 1 74 ? 12.571 -14.065 -6.538 1.00 65.12 74 VAL A N 1
ATOM 580 C CA . VAL A 1 74 ? 12.808 -12.962 -5.595 1.00 65.12 74 VAL A CA 1
ATOM 581 C C . VAL A 1 74 ? 12.097 -13.258 -4.278 1.00 65.12 74 VAL A C 1
ATOM 583 O O . VAL A 1 74 ? 10.881 -13.063 -4.155 1.00 65.12 74 VAL A O 1
ATOM 586 N N . ALA A 1 75 ? 12.866 -13.783 -3.322 1.00 72.44 75 ALA A N 1
ATOM 587 C CA . ALA A 1 75 ? 12.402 -14.072 -1.974 1.00 72.44 75 ALA A CA 1
ATOM 588 C C . ALA A 1 75 ? 11.869 -12.797 -1.303 1.00 72.44 75 ALA A C 1
ATOM 590 O O . ALA A 1 75 ? 12.415 -11.705 -1.466 1.00 72.44 75 ALA A O 1
ATOM 591 N N . MET A 1 76 ? 10.764 -12.947 -0.583 1.00 87.00 76 MET A N 1
ATOM 592 C CA . MET A 1 76 ? 10.280 -11.949 0.357 1.00 87.00 76 MET A CA 1
ATOM 593 C C . MET A 1 76 ? 10.920 -12.266 1.707 1.00 87.00 76 MET A C 1
ATOM 595 O O . MET A 1 76 ? 10.781 -13.385 2.198 1.00 87.00 76 MET A O 1
ATOM 599 N N . GLU A 1 77 ? 11.652 -11.316 2.279 1.00 90.88 77 GLU A N 1
ATOM 600 C CA . GLU A 1 77 ? 12.390 -11.540 3.522 1.00 90.88 77 GLU A CA 1
ATOM 601 C C . GLU A 1 77 ? 11.673 -10.879 4.695 1.00 90.88 77 GLU A C 1
ATOM 603 O O . GLU A 1 77 ? 11.656 -9.649 4.804 1.00 90.88 77 GLU A O 1
ATOM 608 N N . LEU A 1 78 ? 11.111 -11.696 5.588 1.00 93.31 78 LEU A N 1
ATOM 609 C CA . LEU A 1 78 ? 10.526 -11.232 6.843 1.00 93.31 78 LEU A CA 1
ATOM 610 C C . LEU A 1 78 ? 11.613 -10.682 7.766 1.00 93.31 78 LEU A C 1
ATOM 612 O O . LEU A 1 78 ? 12.553 -11.388 8.120 1.00 93.31 78 LEU A O 1
ATOM 616 N N . GLN A 1 79 ? 11.462 -9.421 8.155 1.00 94.44 79 GLN A N 1
ATOM 617 C CA . GLN A 1 79 ? 12.372 -8.726 9.062 1.00 94.44 79 GLN A CA 1
ATOM 618 C C . GLN A 1 79 ? 11.870 -8.800 10.507 1.00 94.44 79 GLN A C 1
ATOM 620 O O . GLN A 1 79 ? 12.644 -9.053 11.427 1.00 94.44 79 GLN A O 1
ATOM 625 N N . SER A 1 80 ? 10.569 -8.593 10.712 1.00 95.81 80 SER A N 1
ATOM 626 C CA . SER A 1 80 ? 9.921 -8.654 12.024 1.00 95.81 80 SER A CA 1
ATOM 627 C C . SER A 1 80 ? 8.429 -8.948 11.881 1.00 95.81 80 SER A C 1
ATOM 629 O O . SER A 1 80 ? 7.830 -8.687 10.836 1.00 95.81 80 SER A O 1
ATOM 631 N N . MET A 1 81 ? 7.834 -9.498 12.939 1.00 96.75 81 MET A N 1
ATOM 632 C CA . MET A 1 81 ? 6.402 -9.775 13.030 1.00 96.75 81 MET A CA 1
ATOM 633 C C . MET A 1 81 ? 5.952 -9.735 14.491 1.00 96.75 81 MET A C 1
ATOM 635 O O . MET A 1 81 ? 6.633 -10.270 15.367 1.00 96.75 81 MET A O 1
ATOM 639 N N . SER A 1 82 ? 4.795 -9.132 14.736 1.00 95.94 82 SER A N 1
ATOM 640 C CA . SER A 1 82 ? 4.108 -9.098 16.025 1.00 95.94 82 SER A CA 1
ATOM 641 C C . SER A 1 82 ? 2.590 -9.016 15.818 1.00 95.94 82 SER A C 1
ATOM 643 O O . SER A 1 82 ? 2.102 -9.080 14.689 1.00 95.94 82 SER A O 1
ATOM 645 N N . ALA A 1 83 ? 1.823 -8.887 16.904 1.00 92.75 83 ALA A N 1
ATOM 646 C CA . ALA A 1 83 ? 0.376 -8.680 16.812 1.00 92.75 83 ALA A CA 1
ATOM 647 C C . ALA A 1 83 ? 0.024 -7.330 16.156 1.00 92.75 83 ALA A C 1
ATOM 649 O O . ALA A 1 83 ? -1.045 -7.176 15.571 1.00 92.75 83 ALA A O 1
ATOM 650 N N . GLU A 1 84 ? 0.936 -6.363 16.237 1.00 91.19 84 GLU A N 1
ATOM 651 C CA . GLU A 1 84 ? 0.788 -5.021 15.688 1.00 91.19 84 GLU A CA 1
ATOM 652 C C . GLU A 1 84 ? 1.110 -4.952 14.192 1.00 91.19 84 GLU A C 1
ATOM 654 O O . GLU A 1 84 ? 0.783 -3.949 13.560 1.00 91.19 84 GLU A O 1
ATOM 659 N N . GLY A 1 85 ? 1.726 -5.984 13.602 1.00 94.19 85 GLY A N 1
ATOM 660 C CA . GLY A 1 85 ? 2.091 -5.952 12.190 1.00 94.19 85 GLY A CA 1
ATOM 661 C C . GLY A 1 85 ? 3.309 -6.781 11.799 1.00 94.19 85 GLY A C 1
ATOM 662 O O . GLY A 1 85 ? 3.788 -7.631 12.550 1.00 94.19 85 GLY A O 1
ATOM 663 N N . PHE A 1 86 ? 3.825 -6.525 10.599 1.00 95.56 86 PHE A N 1
ATOM 664 C CA . PHE A 1 86 ? 5.049 -7.147 10.096 1.00 95.56 86 PHE A CA 1
ATOM 665 C C . PHE A 1 86 ? 5.803 -6.246 9.121 1.00 95.56 86 PHE A C 1
ATOM 667 O O . PHE A 1 86 ? 5.230 -5.378 8.463 1.00 95.56 86 PHE A O 1
ATOM 674 N N . HIS A 1 87 ? 7.106 -6.498 9.012 1.00 95.19 87 HIS A N 1
ATOM 675 C CA . HIS A 1 87 ? 8.017 -5.784 8.127 1.00 95.19 87 HIS A CA 1
ATOM 676 C C . HIS A 1 87 ? 8.680 -6.785 7.186 1.00 95.19 87 HIS A C 1
ATOM 678 O O . HIS A 1 87 ? 9.235 -7.796 7.622 1.00 95.19 87 HIS A O 1
ATOM 684 N N . LEU A 1 88 ? 8.643 -6.495 5.892 1.00 93.56 88 LEU A N 1
ATOM 685 C CA . LEU A 1 88 ? 9.171 -7.344 4.832 1.00 93.56 88 LEU A CA 1
ATOM 686 C C . LEU A 1 88 ? 10.102 -6.522 3.950 1.00 93.56 88 LEU A C 1
ATOM 688 O O . LEU A 1 88 ? 9.807 -5.371 3.634 1.00 93.56 88 LEU A O 1
ATOM 692 N N . ASN A 1 89 ? 11.167 -7.141 3.459 1.00 91.75 89 ASN A N 1
ATOM 693 C CA . ASN A 1 89 ? 11.992 -6.563 2.407 1.00 91.75 89 ASN A CA 1
ATOM 694 C C . ASN A 1 89 ? 11.763 -7.325 1.109 1.00 91.75 89 ASN A C 1
ATOM 696 O O . ASN A 1 89 ? 11.723 -8.560 1.089 1.00 91.75 89 ASN A O 1
ATOM 700 N N . ARG A 1 90 ? 11.601 -6.583 0.011 1.00 88.12 90 ARG A N 1
ATOM 701 C CA . ARG A 1 90 ? 11.347 -7.183 -1.292 1.00 88.12 90 ARG A CA 1
ATOM 702 C C . ARG A 1 90 ? 11.840 -6.358 -2.462 1.00 88.12 90 ARG A C 1
ATOM 704 O O . ARG A 1 90 ? 11.491 -5.188 -2.619 1.00 88.12 90 ARG A O 1
ATOM 711 N N . GLU A 1 91 ? 12.605 -6.999 -3.338 1.00 86.06 91 GLU A N 1
ATOM 712 C CA . GLU A 1 91 ? 12.868 -6.459 -4.665 1.00 86.06 91 GLU A CA 1
ATOM 713 C C . GLU A 1 91 ? 11.702 -6.788 -5.602 1.00 86.06 91 GLU A C 1
ATOM 715 O O . GLU A 1 91 ? 11.223 -7.917 -5.670 1.00 86.06 91 GLU A O 1
ATOM 720 N N . PHE A 1 92 ? 11.243 -5.799 -6.362 1.00 78.81 92 PHE A N 1
ATOM 721 C CA . PHE A 1 92 ? 10.358 -6.047 -7.492 1.00 78.81 92 PHE A CA 1
ATOM 722 C C . PHE A 1 92 ? 10.516 -4.976 -8.570 1.00 78.81 92 PHE A C 1
ATOM 724 O O . PHE A 1 92 ? 11.134 -3.927 -8.373 1.00 78.81 92 PHE A O 1
ATOM 731 N N . SER A 1 93 ? 9.997 -5.272 -9.762 1.00 75.31 93 SER A N 1
ATOM 732 C CA . SER A 1 93 ? 10.061 -4.361 -10.903 1.00 75.31 93 SER A CA 1
ATOM 733 C C . SER A 1 93 ? 8.760 -3.592 -11.066 1.00 75.31 93 SER A C 1
ATOM 735 O O . SER A 1 93 ? 7.719 -4.187 -11.325 1.00 75.31 93 SER A O 1
ATOM 737 N N . ILE A 1 94 ? 8.836 -2.263 -11.021 1.00 73.31 94 ILE A N 1
ATOM 738 C CA . ILE A 1 94 ? 7.712 -1.375 -11.346 1.00 73.31 94 ILE A CA 1
ATOM 739 C C . ILE A 1 94 ? 8.051 -0.628 -12.624 1.00 73.31 94 ILE A C 1
ATOM 741 O O . ILE A 1 94 ? 9.118 -0.015 -12.716 1.00 73.31 94 ILE A O 1
ATOM 745 N N . ARG A 1 95 ? 7.160 -0.679 -13.624 1.00 74.38 95 ARG A N 1
ATOM 746 C CA . ARG A 1 95 ? 7.378 -0.047 -14.941 1.00 74.38 95 ARG A CA 1
ATOM 747 C C . ARG A 1 95 ? 8.747 -0.408 -15.551 1.00 74.38 95 ARG A C 1
ATOM 749 O O . ARG A 1 95 ? 9.406 0.409 -16.185 1.00 74.38 95 ARG A O 1
ATOM 756 N N . GLY A 1 96 ? 9.190 -1.648 -15.326 1.00 71.19 96 GLY A N 1
ATOM 757 C CA . GLY A 1 96 ? 10.456 -2.187 -15.831 1.00 71.19 96 GLY A CA 1
ATOM 758 C C . GLY A 1 96 ? 11.720 -1.763 -15.073 1.00 71.19 96 GLY A C 1
ATOM 759 O O . GLY A 1 96 ? 12.805 -2.146 -15.499 1.00 71.19 96 GLY A O 1
ATOM 760 N N . MET A 1 97 ? 11.606 -1.013 -13.973 1.00 74.94 97 MET A N 1
ATOM 761 C CA . MET A 1 97 ? 12.734 -0.672 -13.101 1.00 74.94 97 MET A CA 1
ATOM 762 C C . MET A 1 97 ? 12.726 -1.548 -11.850 1.00 74.94 97 MET A C 1
ATOM 764 O O . MET A 1 97 ? 11.776 -1.479 -11.067 1.00 74.94 97 MET A O 1
ATOM 768 N N . LYS A 1 98 ? 13.799 -2.319 -11.643 1.00 79.12 98 LYS A N 1
ATOM 769 C CA . LYS A 1 98 ? 14.036 -3.071 -10.403 1.00 79.12 98 LYS A CA 1
ATOM 770 C C . LYS A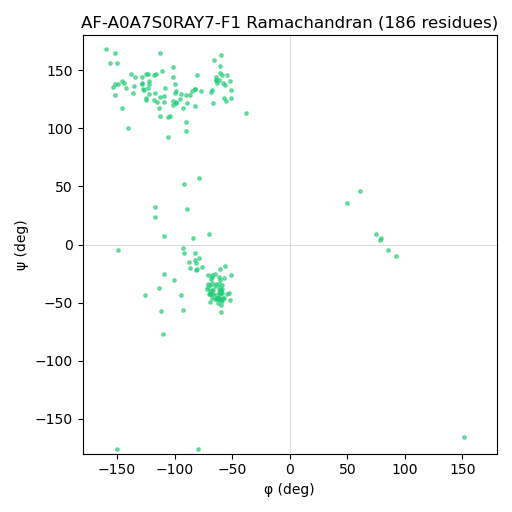 1 98 ? 14.31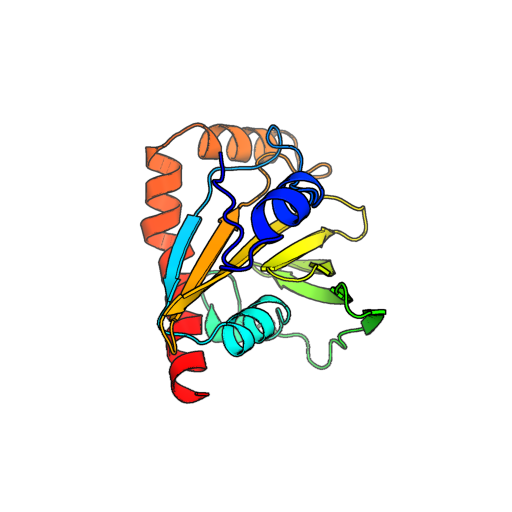1 -2.122 -9.247 1.00 79.12 98 LYS A C 1
ATOM 772 O O . LYS A 1 98 ? 15.128 -1.207 -9.378 1.00 79.12 98 LYS A O 1
ATOM 777 N N . ARG A 1 99 ? 13.622 -2.328 -8.129 1.00 82.50 99 ARG A N 1
ATOM 778 C CA . ARG A 1 99 ? 13.792 -1.551 -6.901 1.00 82.50 99 ARG A CA 1
ATOM 779 C C . ARG A 1 99 ? 13.576 -2.454 -5.693 1.00 82.50 99 ARG A C 1
ATOM 781 O O . ARG A 1 99 ? 12.671 -3.282 -5.703 1.00 82.50 99 ARG A O 1
ATOM 788 N N . LEU A 1 100 ? 14.392 -2.249 -4.664 1.00 87.00 100 LEU A N 1
ATOM 789 C CA . LEU A 1 100 ? 14.232 -2.865 -3.351 1.00 87.00 100 LEU A CA 1
ATOM 790 C C . LEU A 1 100 ? 13.366 -1.957 -2.471 1.00 87.00 100 LEU A C 1
ATOM 792 O O . LEU A 1 100 ? 13.630 -0.751 -2.360 1.00 87.00 100 LEU A O 1
ATOM 796 N N . PHE A 1 101 ? 12.333 -2.545 -1.879 1.00 89.12 101 PHE A N 1
ATOM 797 C CA . PHE A 1 101 ? 11.376 -1.873 -1.014 1.00 89.12 101 PHE A CA 1
ATOM 798 C C . PHE A 1 101 ? 11.282 -2.566 0.341 1.00 89.12 101 PHE A C 1
ATOM 800 O O . PHE A 1 101 ? 11.379 -3.788 0.424 1.00 89.12 101 PHE A O 1
ATOM 807 N N . ASN A 1 102 ? 11.035 -1.763 1.368 1.00 92.69 102 ASN A N 1
ATOM 808 C CA . ASN A 1 102 ? 10.542 -2.214 2.658 1.00 92.69 102 ASN A CA 1
ATOM 809 C C . ASN A 1 102 ? 9.016 -2.074 2.623 1.00 92.69 102 ASN A C 1
ATOM 811 O O . ASN A 1 102 ? 8.505 -1.017 2.241 1.00 92.69 102 ASN A O 1
ATOM 815 N N . ILE A 1 103 ? 8.309 -3.136 2.981 1.00 94.12 103 ILE A N 1
ATOM 816 C CA . ILE A 1 103 ? 6.852 -3.205 3.043 1.00 94.12 103 ILE A CA 1
ATOM 817 C C . ILE A 1 103 ? 6.490 -3.423 4.502 1.00 94.12 103 ILE A C 1
ATOM 819 O O . ILE A 1 103 ? 6.949 -4.380 5.122 1.00 94.12 103 ILE A O 1
ATOM 823 N N . GLU A 1 104 ? 5.684 -2.530 5.045 1.00 94.12 104 GLU A N 1
ATOM 824 C CA . GLU A 1 104 ? 5.216 -2.595 6.420 1.00 94.12 104 GLU A CA 1
ATOM 825 C C . GLU A 1 104 ? 3.702 -2.732 6.419 1.00 94.12 104 GLU A C 1
ATOM 827 O O . GLU A 1 104 ? 3.007 -1.901 5.835 1.00 94.12 104 GLU A O 1
ATOM 832 N N . PHE A 1 105 ? 3.198 -3.773 7.074 1.00 94.62 105 PHE A N 1
ATOM 833 C CA . PHE A 1 105 ? 1.803 -3.839 7.476 1.00 94.62 105 PHE A CA 1
ATOM 834 C C . PHE A 1 105 ? 1.716 -3.444 8.944 1.00 94.62 105 PHE A C 1
ATOM 836 O O . PHE A 1 105 ? 2.335 -4.098 9.780 1.00 94.62 105 PHE A O 1
ATOM 843 N N . SER A 1 106 ? 0.929 -2.416 9.248 1.00 93.19 106 SER A N 1
ATOM 844 C CA . SER A 1 106 ? 0.604 -2.016 10.616 1.00 93.19 106 SER A CA 1
ATOM 845 C C . SER A 1 106 ? -0.889 -2.252 10.842 1.00 93.19 106 SER A C 1
ATOM 847 O O . SER A 1 106 ? -1.754 -1.663 10.173 1.00 93.19 106 SER A O 1
ATOM 849 N N . ALA A 1 107 ? -1.203 -3.134 11.785 1.00 91.19 107 ALA A N 1
ATOM 850 C CA . ALA A 1 107 ? -2.565 -3.464 12.145 1.00 91.19 107 ALA A CA 1
ATOM 851 C C . ALA A 1 107 ? -3.324 -2.205 12.619 1.00 91.19 107 ALA A C 1
ATOM 853 O O . ALA A 1 107 ? -2.746 -1.308 13.235 1.00 91.19 107 ALA A O 1
ATOM 854 N N . PRO A 1 108 ? -4.633 -2.107 12.337 1.00 89.94 108 PRO A N 1
ATOM 855 C CA . PRO A 1 108 ? -5.450 -3.116 11.667 1.00 89.94 108 PRO A CA 1
ATOM 856 C C . PRO A 1 108 ? -5.553 -2.941 10.145 1.00 89.94 108 PRO A C 1
ATOM 858 O O . PRO A 1 108 ? -6.247 -3.724 9.519 1.00 89.94 108 PRO A O 1
ATOM 861 N N . SER A 1 109 ? -4.982 -1.896 9.538 1.00 91.25 109 SER A N 1
ATOM 862 C CA . SER A 1 109 ? -5.427 -1.474 8.194 1.00 91.25 109 SER A CA 1
ATOM 863 C C . SER A 1 109 ? -4.372 -0.836 7.301 1.00 91.25 109 SER A C 1
ATOM 865 O O . SER A 1 109 ? -4.692 -0.526 6.156 1.00 91.25 109 SER A O 1
ATOM 867 N N . SER A 1 110 ? -3.152 -0.606 7.787 1.00 93.31 110 SER A N 1
ATOM 868 C CA . SER A 1 110 ? -2.149 0.180 7.067 1.00 93.31 110 SER A CA 1
ATOM 869 C C . SER A 1 110 ? -1.158 -0.715 6.343 1.00 93.31 110 SER A C 1
ATOM 871 O O . SER A 1 110 ? -0.604 -1.625 6.950 1.00 93.31 110 SER A O 1
ATOM 873 N N . VAL A 1 111 ? -0.899 -0.429 5.067 1.00 94.38 111 VAL A N 1
ATOM 874 C CA . VAL A 1 111 ? 0.246 -0.981 4.336 1.00 94.38 111 VAL A CA 1
ATOM 875 C C . VAL A 1 111 ? 1.060 0.167 3.754 1.00 94.38 111 VAL A C 1
ATOM 877 O O . VAL A 1 111 ? 0.545 0.997 3.001 1.00 94.38 111 VAL A O 1
ATOM 880 N N . GLN A 1 112 ? 2.346 0.213 4.082 1.00 92.94 112 GLN A N 1
ATOM 881 C CA . GLN A 1 112 ? 3.262 1.257 3.640 1.00 92.94 112 GLN A CA 1
ATOM 882 C C . GLN A 1 112 ? 4.445 0.652 2.893 1.00 92.94 112 GLN A C 1
ATOM 884 O O . GLN A 1 112 ? 5.057 -0.320 3.324 1.00 92.94 112 GLN A O 1
ATOM 889 N N . TYR A 1 113 ? 4.774 1.257 1.757 1.00 92.06 113 TYR A N 1
ATOM 890 C CA . TYR A 1 113 ? 5.945 0.925 0.961 1.00 92.06 113 TYR A CA 1
ATOM 891 C C . TYR A 1 113 ? 6.958 2.053 1.075 1.00 92.06 113 TYR A C 1
ATOM 893 O O . TYR A 1 113 ? 6.663 3.206 0.735 1.00 92.06 113 TYR A O 1
ATOM 901 N N . TYR A 1 114 ? 8.184 1.697 1.429 1.00 88.88 114 TYR A N 1
ATOM 902 C CA . TYR A 1 114 ? 9.327 2.595 1.451 1.00 88.88 114 TYR A CA 1
ATOM 903 C C . TYR A 1 114 ? 10.433 2.055 0.562 1.00 88.88 114 TYR A C 1
ATOM 905 O O . TYR A 1 114 ? 10.650 0.854 0.453 1.00 88.88 114 TYR A O 1
ATOM 913 N N . THR A 1 115 ? 11.188 2.944 -0.066 1.00 85.12 115 THR A N 1
ATOM 914 C CA . THR A 1 115 ? 12.487 2.558 -0.628 1.00 85.12 115 THR A CA 1
ATOM 915 C C . THR A 1 115 ? 13.444 2.188 0.508 1.00 85.12 115 THR A C 1
ATOM 917 O O . THR A 1 115 ? 13.299 2.695 1.618 1.00 85.12 115 THR A O 1
ATOM 920 N N . VAL A 1 116 ? 14.497 1.412 0.232 1.00 80.88 116 VAL A N 1
ATOM 921 C CA . VAL A 1 116 ? 15.547 1.111 1.236 1.00 80.88 116 VAL A CA 1
ATOM 922 C C . VAL A 1 116 ? 16.220 2.337 1.857 1.00 80.88 116 VAL A C 1
ATOM 924 O O . VAL A 1 116 ? 16.825 2.244 2.917 1.00 80.88 116 VAL A O 1
ATOM 927 N N . LYS A 1 117 ? 16.114 3.503 1.210 1.00 81.94 117 LYS A N 1
ATOM 928 C CA . LYS A 1 117 ? 16.600 4.786 1.737 1.00 81.94 117 LYS A CA 1
ATOM 929 C C . LYS A 1 117 ? 15.594 5.472 2.674 1.00 81.94 117 LYS A C 1
ATOM 931 O O . LYS A 1 117 ? 15.806 6.622 3.040 1.00 81.94 117 LYS A O 1
ATOM 936 N N . GLY A 1 118 ? 14.483 4.813 3.004 1.00 82.44 118 GLY A N 1
ATOM 937 C CA . GLY A 1 118 ? 13.415 5.336 3.858 1.00 82.44 118 GLY A CA 1
ATOM 938 C C . GLY A 1 118 ? 12.448 6.295 3.160 1.00 82.44 118 GLY A C 1
ATOM 939 O O . GLY A 1 118 ? 11.581 6.867 3.811 1.00 82.44 118 GLY A O 1
ATOM 940 N N . PHE A 1 119 ? 12.562 6.507 1.843 1.00 83.44 119 PHE A N 1
ATOM 941 C CA . PHE A 1 119 ? 11.624 7.394 1.144 1.00 83.44 119 PHE A CA 1
ATOM 942 C C . PHE A 1 119 ? 10.279 6.704 0.905 1.00 83.44 119 PHE A C 1
ATOM 944 O O . PHE A 1 119 ? 10.291 5.588 0.377 1.00 83.44 119 PHE A O 1
ATOM 951 N N . PRO A 1 120 ? 9.146 7.360 1.221 1.00 84.88 120 PRO A N 1
ATOM 952 C CA . PRO A 1 120 ? 7.822 6.795 0.996 1.00 84.88 120 PRO A CA 1
ATOM 953 C C . 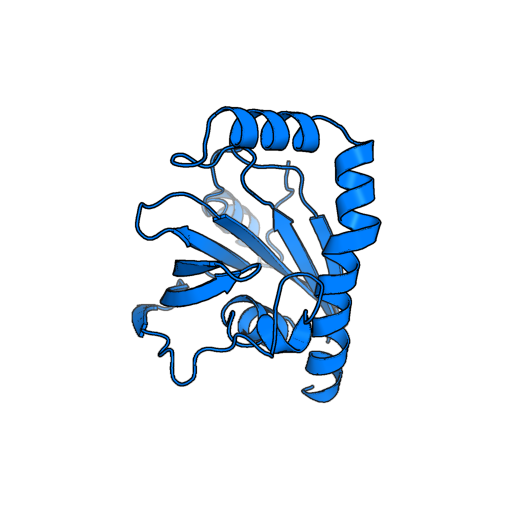PRO A 1 120 ? 7.576 6.595 -0.498 1.00 84.88 120 PRO A C 1
ATOM 955 O O . PRO A 1 120 ? 8.005 7.401 -1.327 1.00 84.88 120 PRO A O 1
ATOM 958 N N . PHE A 1 121 ? 6.872 5.520 -0.835 1.00 86.62 121 PHE A N 1
ATOM 959 C CA . PHE A 1 121 ? 6.549 5.154 -2.209 1.00 86.62 121 PHE A CA 1
ATOM 960 C C . PHE A 1 121 ? 5.050 4.946 -2.430 1.00 86.62 121 PHE A C 1
ATOM 962 O O . PHE A 1 121 ? 4.512 5.416 -3.431 1.00 86.62 121 PHE A O 1
ATOM 969 N N . LEU A 1 122 ? 4.372 4.266 -1.509 1.00 89.94 122 LEU A N 1
ATOM 970 C CA . LEU A 1 122 ? 2.946 3.979 -1.603 1.00 89.94 122 LEU A CA 1
ATOM 971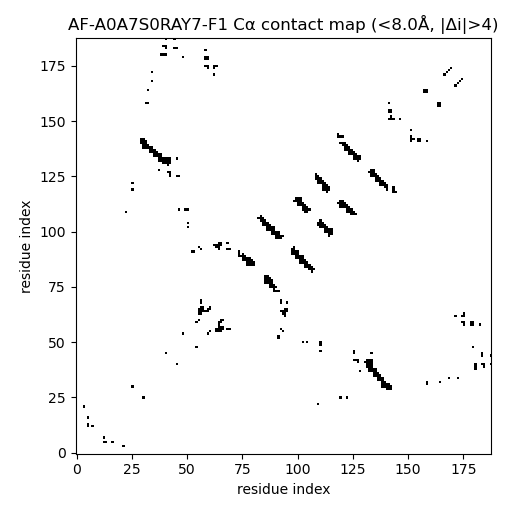 C C . LEU A 1 122 ? 2.377 3.798 -0.200 1.00 89.94 122 LEU A C 1
ATOM 973 O O . LEU A 1 122 ? 2.984 3.122 0.622 1.00 89.94 122 LEU A O 1
ATOM 977 N N . ASN A 1 123 ? 1.223 4.405 0.056 1.00 91.69 123 ASN A N 1
ATOM 978 C CA . ASN A 1 123 ? 0.521 4.309 1.330 1.00 91.69 123 ASN A CA 1
ATOM 979 C C . ASN A 1 123 ? -0.885 3.825 1.069 1.00 91.69 123 ASN A C 1
ATOM 981 O O . ASN A 1 123 ? -1.600 4.427 0.261 1.00 91.69 123 ASN A O 1
ATOM 985 N N . LEU A 1 124 ? -1.256 2.753 1.746 1.00 94.06 124 LEU A N 1
ATOM 986 C CA . LEU A 1 124 ? -2.492 2.044 1.514 1.00 94.06 124 LEU A CA 1
ATOM 987 C C . LEU A 1 124 ? -3.225 1.877 2.832 1.00 94.06 124 LEU A C 1
ATOM 989 O O . LEU A 1 124 ? -2.610 1.568 3.850 1.00 94.06 124 LEU A O 1
ATOM 993 N N . LEU A 1 125 ? -4.538 2.072 2.794 1.00 94.62 125 LEU A N 1
ATOM 994 C CA . LEU A 1 125 ? -5.421 1.684 3.885 1.00 94.62 125 LEU A CA 1
ATOM 995 C C . LEU A 1 125 ? -6.475 0.730 3.341 1.00 94.62 125 LEU A C 1
ATOM 997 O O . LEU A 1 125 ? -7.023 0.960 2.261 1.00 94.62 125 LEU A O 1
ATOM 1001 N N . VAL A 1 126 ? -6.779 -0.315 4.100 1.00 95.44 126 VAL A N 1
ATOM 1002 C CA . VAL A 1 126 ? -7.822 -1.284 3.761 1.00 95.44 126 VAL A CA 1
ATOM 1003 C C . VAL A 1 126 ? -8.788 -1.401 4.930 1.00 95.44 126 VAL A C 1
ATOM 1005 O O . VAL A 1 126 ? -8.370 -1.522 6.076 1.00 95.44 126 VAL A O 1
ATOM 1008 N N . THR A 1 127 ? -10.092 -1.349 4.670 1.00 95.44 127 THR A N 1
ATOM 1009 C CA . THR A 1 127 ? -11.104 -1.506 5.724 1.00 95.44 127 THR A CA 1
ATOM 1010 C C . THR A 1 127 ? -12.310 -2.294 5.216 1.00 95.44 127 THR A C 1
ATOM 1012 O O . THR A 1 127 ? -12.778 -2.022 4.108 1.00 95.44 127 THR A O 1
ATOM 1015 N N . PRO A 1 128 ? -12.825 -3.281 5.969 1.00 95.75 128 PRO A N 1
ATOM 1016 C CA . PRO A 1 128 ? -14.030 -4.001 5.572 1.00 95.75 128 PRO A CA 1
ATOM 1017 C C . PRO A 1 128 ? -15.239 -3.056 5.549 1.00 95.75 128 PRO A C 1
ATOM 1019 O O . PRO A 1 128 ? -15.386 -2.197 6.417 1.00 95.75 128 PRO A O 1
ATOM 1022 N N . THR A 1 129 ? -16.128 -3.221 4.568 1.00 95.12 129 THR A N 1
ATOM 1023 C CA . THR A 1 129 ? -17.353 -2.400 4.452 1.00 95.12 129 THR A CA 1
ATOM 1024 C C . THR A 1 129 ? -18.630 -3.202 4.668 1.00 95.12 129 THR A C 1
ATOM 1026 O O . THR A 1 129 ? -19.580 -2.704 5.269 1.00 95.12 129 THR A O 1
ATOM 1029 N N . LYS A 1 130 ? -18.657 -4.445 4.186 1.00 94.69 130 LYS A N 1
ATOM 1030 C CA . LYS A 1 130 ? -19.718 -5.444 4.384 1.00 94.69 130 LYS A CA 1
ATOM 1031 C C . LYS A 1 130 ? -19.134 -6.840 4.103 1.00 94.69 130 LYS A C 1
ATOM 1033 O O . LYS A 1 130 ? -18.029 -6.913 3.566 1.00 94.69 130 LYS A O 1
ATOM 1038 N N . PRO A 1 131 ? -19.818 -7.950 4.440 1.00 94.50 131 PRO A N 1
ATOM 1039 C CA . PRO A 1 131 ? -19.299 -9.292 4.168 1.00 94.50 131 PRO A CA 1
ATOM 1040 C C . PRO A 1 131 ? -18.855 -9.461 2.706 1.00 94.50 131 PRO A C 1
ATOM 1042 O O . PRO A 1 131 ? -19.625 -9.156 1.795 1.00 94.50 131 PRO A O 1
ATOM 1045 N N . GLY A 1 132 ? -17.609 -9.899 2.499 1.00 93.75 132 GLY A N 1
ATOM 1046 C CA . GLY A 1 132 ? -16.998 -10.061 1.172 1.00 93.75 132 GLY A CA 1
ATOM 1047 C C . GLY A 1 132 ? -16.585 -8.763 0.468 1.00 93.75 132 GLY A C 1
ATOM 1048 O O . GLY A 1 132 ? -16.289 -8.798 -0.718 1.00 93.75 132 GLY A O 1
ATOM 1049 N N . TRP A 1 133 ? -16.619 -7.608 1.140 1.00 95.88 133 TRP A N 1
ATOM 1050 C CA . TRP A 1 133 ? -16.267 -6.323 0.535 1.00 95.88 133 TRP A CA 1
ATOM 1051 C C . TRP A 1 133 ? -15.351 -5.494 1.423 1.00 95.88 133 TRP A C 1
ATOM 1053 O O . TRP A 1 133 ? -15.531 -5.403 2.642 1.00 95.88 133 TRP A O 1
ATOM 1063 N N . SER A 1 134 ? -14.440 -4.784 0.769 1.00 96.56 134 SER A N 1
ATOM 1064 C CA . SER A 1 134 ? -13.453 -3.930 1.417 1.00 96.56 134 SER A CA 1
ATOM 1065 C C . SER A 1 134 ? -13.299 -2.620 0.665 1.00 96.56 134 SER A C 1
ATOM 1067 O O . SER A 1 134 ? -13.420 -2.562 -0.557 1.00 96.56 134 SER A O 1
ATOM 1069 N N . ARG A 1 135 ? -13.021 -1.549 1.401 1.00 96.19 135 ARG A N 1
ATOM 1070 C CA . ARG A 1 135 ? -12.629 -0.261 0.844 1.00 96.19 135 ARG A CA 1
ATOM 1071 C C . ARG A 1 135 ? -11.118 -0.160 0.828 1.00 96.19 135 ARG A C 1
ATOM 1073 O O . ARG A 1 135 ? -10.471 -0.273 1.868 1.00 96.19 135 ARG A O 1
ATOM 1080 N N . PHE A 1 136 ? -10.595 0.113 -0.354 1.00 95.00 136 PHE A N 1
ATOM 1081 C CA . PHE A 1 136 ? -9.195 0.371 -0.616 1.00 95.00 136 PHE A CA 1
ATOM 1082 C C . PHE A 1 136 ? -8.954 1.877 -0.710 1.00 95.00 136 PHE A C 1
ATOM 1084 O O . PHE A 1 136 ? -9.645 2.578 -1.454 1.00 95.00 136 PHE A O 1
ATOM 1091 N N . PHE A 1 137 ? -7.957 2.368 0.016 1.00 94.75 137 PHE A N 1
ATOM 1092 C CA . PHE A 1 137 ? -7.437 3.723 -0.092 1.00 94.75 137 PHE A CA 1
ATOM 1093 C C . PHE A 1 137 ? -5.985 3.642 -0.550 1.00 94.75 137 PHE A C 1
ATOM 1095 O O . PHE A 1 137 ? -5.200 2.940 0.075 1.00 94.75 137 PHE A O 1
ATOM 1102 N N . ALA A 1 138 ? -5.602 4.397 -1.577 1.00 93.25 138 ALA A N 1
ATOM 1103 C CA . ALA A 1 138 ? -4.212 4.523 -2.002 1.00 93.25 138 ALA A CA 1
ATOM 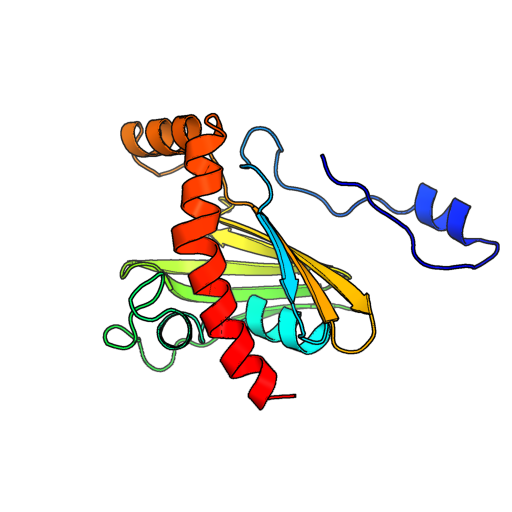1104 C C . ALA A 1 138 ? -3.785 5.974 -2.128 1.00 93.25 138 ALA A C 1
ATOM 1106 O O . ALA A 1 138 ? -4.511 6.811 -2.665 1.00 93.25 138 ALA A O 1
ATOM 1107 N N . SER A 1 139 ? -2.575 6.273 -1.678 1.00 91.06 139 SER A N 1
ATOM 1108 C CA . SER A 1 139 ? -1.976 7.576 -1.891 1.00 91.06 139 SER A CA 1
ATOM 1109 C C . SER A 1 139 ? -0.478 7.478 -2.130 1.00 91.06 139 SER A C 1
ATOM 1111 O O . SER A 1 139 ? 0.252 6.726 -1.482 1.00 91.06 139 SER A O 1
ATOM 1113 N N . PHE A 1 140 ? -0.030 8.281 -3.085 1.00 89.25 140 PHE A N 1
ATOM 1114 C CA . PHE A 1 140 ? 1.320 8.266 -3.626 1.00 89.25 140 PHE A CA 1
ATOM 1115 C C . PHE A 1 140 ? 2.059 9.538 -3.198 1.00 89.25 140 PHE A C 1
ATOM 1117 O O . PHE A 1 140 ? 1.425 10.583 -3.024 1.00 89.25 140 PHE A O 1
ATOM 1124 N N . PRO A 1 141 ? 3.386 9.495 -3.028 1.00 88.19 141 PRO A N 1
ATOM 1125 C CA . PRO A 1 141 ? 4.172 10.680 -2.728 1.00 88.19 141 PRO A CA 1
ATOM 1126 C C . PRO A 1 141 ? 4.097 11.689 -3.883 1.00 88.19 141 PRO A C 1
ATOM 1128 O O . PRO A 1 141 ? 4.186 11.325 -5.057 1.00 88.19 141 PRO A O 1
ATOM 1131 N N . THR A 1 142 ? 3.972 12.972 -3.555 1.00 86.31 142 THR A N 1
ATOM 1132 C CA . THR A 1 142 ? 4.068 14.077 -4.532 1.00 86.31 142 THR A CA 1
ATOM 1133 C C . THR A 1 142 ? 5.500 14.536 -4.739 1.00 86.31 142 THR A C 1
ATOM 1135 O O . THR A 1 142 ? 5.798 15.229 -5.711 1.00 86.31 142 THR A O 1
ATOM 1138 N N . ASP A 1 143 ? 6.389 14.137 -3.833 1.00 82.94 143 ASP A N 1
ATOM 1139 C CA . ASP A 1 143 ? 7.801 14.453 -3.862 1.00 82.94 143 ASP A CA 1
ATOM 1140 C C . ASP A 1 143 ? 8.614 13.283 -3.311 1.00 82.94 143 ASP A C 1
ATOM 1142 O O . ASP A 1 143 ? 8.478 12.907 -2.148 1.00 82.94 143 ASP A O 1
ATOM 1146 N N . VAL A 1 144 ? 9.469 12.709 -4.154 1.00 78.50 144 VAL A N 1
ATOM 1147 C CA . VAL A 1 144 ? 10.344 11.595 -3.778 1.00 78.50 144 VAL A CA 1
ATOM 1148 C C . VAL A 1 144 ? 11.787 12.089 -3.813 1.00 78.50 144 VAL A C 1
ATOM 1150 O O . VAL A 1 144 ? 12.319 12.370 -4.896 1.00 78.50 144 VAL A O 1
ATOM 1153 N N . PRO A 1 145 ? 12.455 12.217 -2.654 1.00 76.38 145 PRO A N 1
ATOM 1154 C CA . PRO A 1 145 ? 13.870 12.545 -2.627 1.00 76.38 145 PRO A CA 1
ATOM 1155 C C . PRO A 1 145 ? 14.685 11.526 -3.440 1.00 76.38 145 PRO A C 1
ATOM 1157 O O . PRO A 1 145 ? 14.433 10.324 -3.415 1.00 76.38 145 PRO A O 1
ATOM 1160 N N . GLY A 1 146 ? 15.649 12.020 -4.218 1.00 75.31 146 GLY A N 1
ATOM 1161 C CA . GLY A 1 146 ? 16.441 11.203 -5.143 1.00 75.31 146 GLY A CA 1
ATOM 1162 C C . GLY A 1 146 ? 15.896 11.129 -6.573 1.00 75.31 146 GLY A C 1
ATOM 1163 O O . GLY A 1 146 ? 16.617 10.671 -7.456 1.00 75.31 146 GLY A O 1
ATOM 1164 N N . PHE A 1 147 ? 14.679 11.613 -6.846 1.00 81.81 147 PHE A N 1
ATOM 1165 C CA . PHE A 1 147 ? 14.229 11.819 -8.227 1.00 81.81 147 PHE A CA 1
ATOM 1166 C C . PHE A 1 147 ? 14.787 13.143 -8.790 1.00 81.81 147 PHE A C 1
ATOM 1168 O O . PHE A 1 147 ? 14.907 14.120 -8.042 1.00 81.81 147 PHE A O 1
ATOM 1175 N N . PRO A 1 148 ? 15.103 13.221 -10.100 1.00 87.56 148 PRO A N 1
ATOM 1176 C CA . PRO A 1 148 ? 15.501 14.465 -10.758 1.00 87.56 148 PRO A CA 1
ATOM 1177 C C . PRO A 1 148 ? 14.509 15.608 -10.511 1.00 87.56 148 PRO A C 1
ATOM 1179 O O . PRO A 1 148 ? 13.293 15.405 -10.550 1.00 87.56 148 PRO A O 1
ATOM 1182 N N . ALA A 1 149 ? 15.016 16.828 -10.308 1.00 90.50 149 ALA A N 1
ATOM 1183 C CA . ALA A 1 149 ? 14.191 17.994 -9.978 1.00 90.50 149 ALA A CA 1
ATOM 1184 C C . ALA A 1 149 ? 13.022 18.253 -10.957 1.00 90.50 149 ALA A C 1
ATOM 1186 O O . ALA A 1 149 ? 11.917 18.495 -10.465 1.00 90.50 149 ALA A O 1
ATOM 1187 N N . PRO A 1 150 ? 13.185 18.122 -12.292 1.00 92.62 150 PRO A N 1
ATOM 1188 C CA . PRO A 1 150 ? 12.068 18.274 -13.227 1.00 92.62 150 PRO A CA 1
ATOM 1189 C C . PRO A 1 150 ? 10.956 17.239 -13.012 1.00 92.62 150 PRO A C 1
ATOM 1191 O O . PRO A 1 150 ? 9.778 17.571 -13.090 1.00 92.62 150 PRO A O 1
ATOM 1194 N N . ILE A 1 151 ? 11.315 15.994 -12.677 1.00 89.12 151 ILE A N 1
ATOM 1195 C CA . ILE A 1 151 ? 10.342 14.924 -12.417 1.00 89.12 151 ILE A CA 1
ATOM 1196 C C . ILE A 1 151 ? 9.550 15.236 -11.147 1.00 89.12 151 ILE A C 1
ATOM 1198 O O . ILE A 1 151 ? 8.324 15.165 -11.160 1.00 89.12 151 ILE A O 1
ATOM 1202 N N . ARG A 1 152 ? 10.233 15.648 -10.072 1.00 88.50 152 ARG A N 1
ATOM 1203 C CA . ARG A 1 152 ? 9.570 16.040 -8.817 1.00 88.50 152 ARG A CA 1
ATOM 1204 C C . ARG A 1 152 ? 8.620 17.221 -9.026 1.00 88.50 152 ARG A C 1
ATOM 1206 O O . ARG A 1 152 ? 7.515 17.210 -8.496 1.00 88.50 152 ARG A O 1
ATOM 1213 N N . LEU A 1 153 ? 9.002 18.207 -9.843 1.00 90.56 153 LEU A N 1
ATOM 1214 C CA . LEU A 1 153 ? 8.122 19.326 -10.193 1.00 90.56 153 LEU A CA 1
ATOM 1215 C C . LEU A 1 153 ? 6.855 18.847 -10.918 1.00 90.56 153 LEU A C 1
ATOM 1217 O O . LEU A 1 153 ? 5.755 19.234 -10.534 1.00 90.56 153 LEU A O 1
ATOM 1221 N N . ILE A 1 154 ? 6.993 17.967 -11.914 1.00 90.31 154 ILE A N 1
ATOM 1222 C CA . ILE A 1 154 ? 5.847 17.396 -12.639 1.00 90.31 154 ILE A CA 1
ATOM 1223 C C . ILE A 1 154 ? 4.922 16.624 -11.690 1.00 90.31 154 ILE A C 1
ATOM 1225 O O . ILE A 1 154 ? 3.705 16.770 -11.783 1.00 90.31 154 ILE A O 1
ATOM 1229 N N . MET A 1 155 ? 5.474 15.829 -10.767 1.00 89.38 155 MET A N 1
ATOM 1230 C CA . MET A 1 155 ? 4.685 15.083 -9.777 1.00 89.38 155 MET A CA 1
ATOM 1231 C C . MET A 1 155 ? 3.858 16.021 -8.891 1.00 89.38 155 MET A C 1
ATOM 1233 O O . MET A 1 155 ? 2.650 15.821 -8.751 1.00 89.38 155 MET A O 1
ATOM 1237 N N . ARG A 1 156 ? 4.478 17.083 -8.363 1.00 88.81 156 ARG A N 1
ATOM 1238 C CA . ARG A 1 156 ? 3.793 18.098 -7.549 1.00 88.81 156 ARG A CA 1
ATOM 1239 C C . ARG A 1 156 ? 2.695 18.818 -8.333 1.00 88.81 156 ARG A C 1
ATOM 1241 O O . ARG A 1 156 ? 1.583 18.946 -7.833 1.00 88.81 156 ARG A O 1
ATOM 1248 N N . LEU A 1 157 ? 2.981 19.242 -9.568 1.00 90.12 157 LEU A N 1
ATOM 1249 C CA . LEU A 1 157 ? 1.999 19.918 -10.423 1.00 90.12 157 LEU A CA 1
ATOM 1250 C C . LEU A 1 157 ? 0.814 19.008 -10.751 1.00 90.12 157 LEU A C 1
ATOM 1252 O O . LEU A 1 157 ? -0.330 19.431 -10.621 1.00 90.12 157 LEU A O 1
ATOM 1256 N N . LYS A 1 158 ? 1.069 17.749 -11.126 1.00 88.38 158 LYS A N 1
ATOM 1257 C CA . LYS A 1 158 ? 0.007 16.766 -11.375 1.00 88.38 158 LYS A CA 1
ATOM 1258 C C . LYS A 1 158 ? -0.889 16.582 -10.155 1.00 88.38 158 LYS A C 1
ATOM 1260 O O . LYS A 1 158 ? -2.103 16.609 -10.300 1.00 88.38 158 LYS A O 1
ATOM 1265 N N . ALA A 1 159 ? -0.305 16.435 -8.968 1.00 87.81 159 ALA A N 1
ATOM 1266 C CA . ALA A 1 159 ? -1.064 16.245 -7.737 1.00 87.81 159 ALA A CA 1
ATOM 1267 C C . ALA A 1 159 ? -1.878 17.482 -7.320 1.00 87.81 159 ALA A C 1
ATOM 1269 O O . ALA A 1 159 ? -2.919 17.336 -6.685 1.00 87.81 159 ALA A O 1
ATOM 1270 N N . ALA A 1 160 ? -1.427 18.682 -7.694 1.00 87.88 160 ALA A N 1
ATOM 1271 C CA . ALA A 1 160 ? -2.138 19.932 -7.437 1.00 87.88 160 ALA A CA 1
ATOM 1272 C C . ALA A 1 160 ? -3.306 20.191 -8.410 1.00 87.88 160 ALA A C 1
ATOM 1274 O O . ALA A 1 160 ? -4.104 21.094 -8.170 1.00 87.88 160 ALA A O 1
ATOM 1275 N N . MET A 1 161 ? -3.422 19.427 -9.503 1.00 90.94 161 MET A N 1
ATOM 1276 C CA . MET A 1 161 ? -4.440 19.622 -10.539 1.00 90.94 161 MET A CA 1
ATOM 1277 C C . MET A 1 161 ? -5.543 18.551 -10.456 1.00 90.94 161 MET A C 1
ATOM 1279 O O . MET A 1 161 ? -5.302 17.409 -10.853 1.00 90.94 161 MET A O 1
ATOM 1283 N N . PRO A 1 162 ? -6.780 18.899 -10.042 1.00 89.56 162 PRO A N 1
ATOM 1284 C CA . PRO A 1 162 ? -7.862 17.924 -9.857 1.00 89.56 162 PRO A CA 1
ATOM 1285 C C . PRO A 1 162 ? -8.231 17.118 -11.109 1.00 89.56 162 PRO A C 1
ATOM 1287 O O . PRO A 1 162 ? -8.580 15.947 -11.021 1.00 89.56 162 PRO A O 1
ATOM 1290 N N . TRP A 1 163 ? -8.152 17.722 -12.295 1.00 91.31 163 TRP A N 1
ATOM 1291 C CA . TRP A 1 163 ? -8.454 17.015 -13.543 1.00 91.31 163 TRP A CA 1
ATOM 1292 C C . TRP A 1 163 ? -7.369 15.988 -13.893 1.00 91.31 163 TRP A C 1
ATOM 1294 O O . TRP A 1 163 ? -7.673 14.929 -14.435 1.00 91.31 163 TRP A O 1
ATOM 1304 N N . ALA A 1 164 ? -6.104 16.278 -13.570 1.00 90.12 164 ALA A N 1
ATOM 1305 C CA . ALA A 1 164 ? -4.986 15.389 -13.862 1.00 90.12 164 ALA A CA 1
ATOM 1306 C C . ALA A 1 164 ? -5.031 14.156 -12.954 1.00 90.12 164 ALA A C 1
ATOM 1308 O O . ALA A 1 164 ? -4.759 13.045 -13.407 1.00 90.12 164 ALA A O 1
ATOM 1309 N N . THR A 1 165 ? -5.419 14.345 -11.691 1.00 87.12 165 THR A N 1
ATOM 1310 C CA . THR A 1 165 ? -5.644 13.246 -10.747 1.00 87.12 165 THR A CA 1
ATOM 1311 C C . THR A 1 165 ? -6.891 12.455 -11.132 1.00 87.12 165 THR A C 1
ATOM 1313 O O . THR A 1 165 ? -6.819 11.235 -11.199 1.00 87.12 165 THR A O 1
ATOM 1316 N N . ALA A 1 166 ? -7.993 13.108 -11.516 1.00 87.75 166 ALA A N 1
ATOM 1317 C CA . ALA A 1 166 ? -9.179 12.417 -12.029 1.00 87.75 166 ALA A CA 1
ATOM 1318 C C . ALA A 1 166 ? -8.880 11.568 -13.280 1.00 87.75 166 ALA A C 1
ATOM 1320 O O . ALA A 1 166 ? -9.389 10.456 -13.408 1.00 87.75 166 ALA A O 1
ATOM 1321 N N . LEU A 1 167 ? -8.022 12.053 -14.181 1.00 90.25 167 LEU A N 1
ATOM 1322 C CA . LEU A 1 167 ? -7.604 11.303 -15.365 1.00 90.25 167 LEU A CA 1
ATOM 1323 C C . LEU A 1 167 ? -6.712 10.100 -15.009 1.00 90.25 167 LEU A C 1
ATOM 1325 O O . LEU A 1 167 ? -6.918 9.017 -15.550 1.00 90.25 167 LEU A O 1
ATOM 1329 N N . ASP A 1 168 ? -5.759 10.263 -14.081 1.00 88.19 168 ASP A N 1
ATOM 1330 C CA . ASP A 1 168 ? -4.945 9.154 -13.545 1.00 88.19 168 ASP A CA 1
ATOM 1331 C C . ASP A 1 168 ? -5.827 8.085 -12.881 1.00 88.19 168 ASP A C 1
ATOM 1333 O O . ASP A 1 168 ? -5.643 6.889 -13.112 1.00 88.19 168 ASP A O 1
ATOM 1337 N N . HIS A 1 169 ? -6.842 8.515 -12.125 1.00 86.44 169 HIS A N 1
ATOM 1338 C CA . HIS A 1 169 ? -7.836 7.625 -11.530 1.00 86.44 169 HIS A CA 1
ATOM 1339 C C . HIS A 1 169 ? -8.581 6.828 -12.607 1.00 86.44 169 HIS A C 1
ATOM 1341 O O . HIS A 1 169 ? -8.649 5.601 -12.527 1.00 86.44 169 HIS A O 1
ATOM 1347 N N . ALA A 1 170 ? -9.127 7.527 -13.607 1.00 87.38 170 ALA A N 1
ATOM 1348 C CA . ALA A 1 170 ? -9.975 6.937 -14.635 1.00 87.38 170 ALA A CA 1
ATOM 1349 C C . ALA A 1 170 ? -9.221 5.967 -15.553 1.00 87.38 170 ALA A C 1
ATOM 1351 O O . ALA A 1 170 ? -9.778 4.935 -15.915 1.00 87.38 170 ALA A O 1
ATOM 1352 N N . LEU A 1 171 ? -7.979 6.293 -15.925 1.00 87.19 171 LEU A N 1
ATOM 1353 C CA . LEU A 1 171 ? -7.243 5.557 -16.955 1.00 87.19 171 LEU A CA 1
ATOM 1354 C C . LEU A 1 171 ? -6.218 4.562 -16.407 1.00 87.19 171 LEU A C 1
ATOM 1356 O O . LEU A 1 171 ? -5.948 3.563 -17.067 1.00 87.19 171 LEU A O 1
ATOM 1360 N N . GLU A 1 172 ? -5.620 4.824 -15.242 1.00 89.44 172 GLU A N 1
ATOM 1361 C CA . GLU A 1 172 ? -4.539 3.987 -14.709 1.00 89.44 172 GLU A CA 1
ATOM 1362 C C . GLU A 1 172 ? -4.980 3.224 -13.456 1.00 89.44 172 GLU A C 1
ATOM 1364 O O . GLU A 1 172 ? -4.927 1.997 -13.434 1.00 89.44 172 GLU A O 1
ATOM 1369 N N . ARG A 1 173 ? -5.444 3.924 -12.411 1.00 91.50 173 ARG A N 1
ATOM 1370 C CA . ARG A 1 173 ? -5.700 3.300 -11.094 1.00 91.50 173 ARG A CA 1
ATOM 1371 C C . ARG A 1 173 ? -6.855 2.306 -11.115 1.00 91.50 173 ARG A C 1
ATOM 1373 O O . ARG A 1 173 ? -6.743 1.248 -10.500 1.00 91.50 173 ARG A O 1
ATOM 1380 N N . ASN A 1 174 ? -7.930 2.611 -11.841 1.00 91.50 174 ASN A N 1
ATOM 1381 C CA . ASN A 1 174 ? -9.027 1.659 -12.013 1.00 91.50 174 ASN A CA 1
ATOM 1382 C C . ASN A 1 174 ? -8.563 0.392 -12.731 1.00 91.50 174 ASN A C 1
ATOM 1384 O O . ASN A 1 174 ? -8.815 -0.698 -12.232 1.00 91.50 174 ASN A O 1
ATOM 1388 N N . ALA A 1 175 ? -7.812 0.540 -13.825 1.00 91.88 175 ALA A N 1
ATOM 1389 C CA . ALA A 1 175 ? -7.332 -0.589 -14.614 1.00 91.88 175 ALA A CA 1
ATOM 1390 C C . ALA A 1 175 ? -6.366 -1.495 -13.826 1.00 91.88 175 ALA A C 1
ATOM 1392 O O . ALA A 1 175 ? -6.376 -2.709 -14.010 1.00 91.88 175 ALA A O 1
ATOM 1393 N N . VAL A 1 176 ? -5.556 -0.922 -12.923 1.00 91.88 176 VAL A N 1
ATOM 1394 C CA . VAL A 1 176 ? -4.748 -1.698 -11.965 1.00 91.88 176 VAL A CA 1
ATOM 1395 C C . VAL A 1 176 ? -5.663 -2.562 -11.089 1.00 91.88 176 VAL A C 1
ATOM 1397 O O . VAL A 1 176 ? -5.563 -3.784 -11.143 1.00 91.88 176 VAL A O 1
ATOM 1400 N N . LEU A 1 177 ? -6.610 -1.955 -10.367 1.00 92.25 177 LEU A N 1
ATOM 1401 C CA . LEU A 1 177 ? -7.484 -2.688 -9.440 1.00 92.25 177 LEU A CA 1
ATOM 1402 C C . LEU A 1 177 ? -8.461 -3.651 -10.131 1.00 92.25 177 LEU A C 1
ATOM 1404 O O . LEU A 1 177 ? -8.875 -4.638 -9.528 1.00 92.25 177 LEU A O 1
ATOM 1408 N N . ASP A 1 178 ? -8.836 -3.398 -11.386 1.00 91.69 178 ASP A N 1
ATOM 1409 C CA . ASP A 1 178 ? -9.640 -4.333 -12.181 1.00 91.69 178 ASP A CA 1
ATOM 1410 C C . ASP A 1 178 ? -8.869 -5.636 -12.449 1.00 91.69 178 ASP A C 1
ATOM 1412 O O . ASP A 1 178 ? -9.457 -6.719 -12.416 1.00 91.69 178 ASP A O 1
ATOM 1416 N N . GLY A 1 179 ? -7.547 -5.536 -12.643 1.00 90.44 179 GLY A N 1
ATOM 1417 C CA . GLY A 1 179 ? -6.651 -6.686 -12.768 1.00 90.44 179 GLY A CA 1
ATOM 1418 C C . GLY A 1 179 ? -6.627 -7.557 -11.509 1.00 90.44 179 GLY A C 1
ATOM 1419 O O . GLY A 1 179 ? -6.690 -8.781 -11.620 1.00 90.44 179 GLY A O 1
ATOM 1420 N N . ASP A 1 180 ? -6.608 -6.939 -10.324 1.00 92.38 180 ASP A N 1
ATOM 1421 C CA . ASP A 1 180 ? -6.689 -7.667 -9.050 1.00 92.38 180 ASP A CA 1
ATOM 1422 C C . ASP A 1 180 ? -8.068 -8.280 -8.846 1.00 92.38 180 ASP A C 1
ATOM 1424 O O . ASP A 1 180 ? -8.178 -9.468 -8.566 1.00 92.38 180 ASP A O 1
ATOM 1428 N N . THR A 1 181 ? -9.127 -7.486 -9.031 1.00 87.19 181 THR A N 1
ATOM 1429 C CA . THR A 1 181 ? -10.502 -7.891 -8.706 1.00 87.19 181 THR A CA 1
ATOM 1430 C C . THR A 1 181 ? -10.881 -9.197 -9.397 1.00 87.19 181 THR A C 1
ATOM 1432 O O . THR A 1 181 ? -11.464 -10.068 -8.762 1.00 87.19 181 THR A O 1
ATOM 1435 N N . TYR A 1 182 ? -10.522 -9.374 -10.673 1.00 85.25 182 TYR A N 1
ATOM 1436 C CA . TYR A 1 182 ? -10.808 -10.626 -11.377 1.00 85.25 182 TYR A CA 1
ATOM 1437 C C . TYR A 1 182 ? -10.054 -11.819 -10.777 1.00 85.25 182 TYR A C 1
ATOM 1439 O O . TYR A 1 182 ? -10.647 -12.871 -10.552 1.00 85.25 182 TYR A O 1
ATOM 1447 N N . MET A 1 183 ? -8.753 -11.669 -10.511 1.00 87.50 183 MET A N 1
ATOM 1448 C CA . MET A 1 183 ? -7.947 -12.759 -9.957 1.00 87.50 183 MET A CA 1
ATOM 1449 C C . MET A 1 183 ? -8.380 -13.125 -8.537 1.00 87.50 183 MET A C 1
ATOM 1451 O O . MET A 1 183 ? -8.482 -14.307 -8.223 1.00 87.50 183 MET A O 1
ATOM 1455 N N . LEU A 1 184 ? -8.647 -12.124 -7.696 1.00 90.56 184 LEU A N 1
ATOM 1456 C CA . LEU A 1 184 ? -9.048 -12.326 -6.305 1.00 90.56 184 LEU A CA 1
ATOM 1457 C C . LEU A 1 184 ? -10.464 -12.893 -6.207 1.00 90.56 184 LEU A C 1
ATOM 1459 O O . LEU A 1 184 ? -10.695 -13.774 -5.392 1.00 90.56 184 LEU A O 1
ATOM 1463 N N . HIS A 1 185 ? -11.379 -12.486 -7.091 1.00 84.00 185 HIS A N 1
ATOM 1464 C CA . HIS A 1 185 ? -12.726 -13.057 -7.143 1.00 84.00 185 HIS A CA 1
ATOM 1465 C C . HIS A 1 185 ? -12.733 -14.568 -7.424 1.00 84.00 185 HIS A C 1
ATOM 1467 O O . HIS A 1 185 ? -13.637 -15.261 -6.981 1.00 84.00 185 HIS A O 1
ATOM 1473 N N . VAL A 1 186 ? -11.744 -15.083 -8.161 1.00 82.62 186 VAL A N 1
ATOM 1474 C CA . VAL A 1 186 ? -11.600 -16.527 -8.422 1.00 82.62 186 VAL A CA 1
ATOM 1475 C C . VAL A 1 186 ? -10.952 -17.265 -7.242 1.00 82.62 186 VAL A C 1
ATOM 1477 O O . VAL A 1 186 ? -11.077 -18.484 -7.143 1.00 82.62 186 VAL A O 1
ATOM 1480 N N . ALA A 1 187 ? -10.228 -16.552 -6.377 1.00 80.25 187 ALA A N 1
ATOM 1481 C CA . ALA A 1 187 ? -9.526 -17.125 -5.232 1.00 80.25 187 ALA A CA 1
ATOM 1482 C C . ALA A 1 187 ? -10.406 -17.258 -3.973 1.00 80.25 187 ALA A C 1
ATOM 1484 O O . ALA A 1 187 ? -10.057 -18.039 -3.087 1.00 80.25 187 ALA A O 1
ATOM 1485 N N . GLU A 1 188 ? -11.506 -16.502 -3.894 1.00 82.00 188 GLU A N 1
ATOM 1486 C CA . GLU A 1 188 ? -12.510 -16.542 -2.815 1.00 82.00 188 GLU A CA 1
ATOM 1487 C C . GLU A 1 188 ? -13.641 -17.543 -3.087 1.00 82.00 188 GLU A C 1
ATOM 1489 O O . GLU A 1 188 ? -14.073 -18.198 -2.108 1.00 82.00 188 GLU A O 1
#

Radius of gyration: 17.19 Å; Cα contacts (8 Å, |Δi|>4): 295; chains: 1; bounding box: 36×37×47 Å

Sequence (188 aa):
GLLWIWPEPAAQSAAIAQATPVPEQPDHTKRGPWFIRDLPVRFDTLVENVVDPSHVPFAHHGIQGNRNKVTPNVAMELQSMSAEGFHLNREFSIRGMKRLFNIEFSAPSSVQYYTVKGFPFLNLLVTPTKPGWSRFFASFPTDVPGFPAPIRLIMRLKAAMPWATALDHALERNAVLDGDTYMLHVAE

Mean predicted aligned error: 5.16 Å

Organism: NCBI:txid1034604

Nearest PDB structures (foldseek):
  6zgp-assembly3_I  TM=5.904E-01  e=8.753E-04  Acinetobacter baumannii
  6zgp-assembly3_G  TM=5.878E-01  e=1.037E-03  Acinetobacter baumannii
  6zgp-assembly4_J  TM=5.912E-01  e=1.929E-03  Acinetobacter baumannii
  6zgp-assembly2_E  TM=5.734E-01  e=1.539E-03  Acinetobacter baumannii
  6zgp-assembly4_L  TM=5.936E-01  e=4.759E-03  Acinetobacter baumannii

Secondary structure (DSSP, 8-state):
----------TTHHHHHHHSPPPPPP-GGGB-PPEEEEESS-HHHHHHHHH-TTSHHHHTBTTTB-GGGPPTT---EEEEEETTEEEEEEEEEETTEEEEEEEEEETTTEEEEEETTS-EEEEEEEEEEETTEEEEEEE-BS--TTS-HHHHHHHHHHHH-HHHHHHHIIIIIHHHHHHHHHHHHHH-

Foldseek 3Di:
DDDDDQPDPDPCSVVVVVVDDDPDDPDPVFKFDKDKDKALADQVLVVVVVQDCLCVQPLQDPFFHNVVLDDPDWDWAWPDDDPQWTWIWTWDDTPRDTFIWIWIDGPPFWIWIAGPVRWTAKIWGWAADDVSMIMIMIMGTLATPPDDPVVSVVSVVLRVDPVSVVCCSVPRVVSSVVSVRVVNVVVD

pLDDT: mean 87.87, std 7.53, range [56.5, 96.75]

InterPro domains:
  IPR013626 Pheophorbide a oxygenase [PF08417] (121-187)
  IPR050584 Cholesterol 7-desaturase [PTHR21266] (1-186)

Solvent-accessible surface area (backbone atoms only — not comparable to full-atom values): 10769 Å² total; per-residue (Å²): 138,85,87,86,80,76,94,57,96,50,97,59,36,65,62,52,51,72,71,48,77,76,79,89,68,77,61,71,91,40,40,39,64,76,46,74,48,79,43,81,37,36,51,67,64,48,50,57,54,72,75,41,72,79,49,40,24,65,46,19,51,85,76,50,12,43,59,92,71,66,72,84,87,67,68,74,43,79,76,50,75,59,94,61,30,37,32,33,40,36,64,48,57,54,76,82,44,78,45,55,29,36,39,36,38,39,61,92,35,39,38,39,34,22,36,80,87,71,45,65,55,40,42,34,41,48,44,70,75,51,94,54,19,18,36,42,34,40,32,38,50,25,54,52,89,90,55,59,69,72,60,36,50,51,39,40,52,41,57,73,32,71,68,54,45,52,48,44,43,68,68,47,52,48,55,43,52,54,30,44,50,60,58,51,56,76,73,109